Protein 2I6X (pdb70)

Structure (mmCIF, N/CA/C/O backbone):
data_2I6X
#
_entry.id   2I6X
#
_cell.length_a   78.727
_cell.length_b   78.727
_cell.length_c   139.879
_cell.angle_alpha   90.00
_cell.angle_beta   90.00
_cell.angle_gamma   120.00
#
_symmetry.space_group_name_H-M   'P 62 2 2'
#
loop_
_entity.id
_entity.type
_entity.pdbx_description
1 polymer 'Hydrolase, haloacid dehalogenase-like family'
2 water water
#
loop_
_atom_site.group_PDB
_atom_site.id
_atom_site.type_symbol
_atom_site.label_atom_id
_atom_site.label_alt_id
_atom_site.label_comp_id
_atom_site.label_asym_id
_atom_site.label_entity_id
_atom_site.label_seq_id
_atom_site.pdbx_PDB_ins_code
_atom_site.Cartn_x
_atom_site.Cartn_y
_atom_site.Cartn_z
_atom_site.occupancy
_atom_site.B_iso_or_equiv
_atom_site.auth_seq_id
_atom_site.auth_comp_id
_atom_site.auth_asym_id
_atom_site.auth_atom_id
_atom_site.pdbx_PDB_model_num
ATOM 1 N N . ALA A 1 3 ? 51.914 22.288 -16.436 1.00 79.70 0 ALA A N 1
ATOM 2 C CA . ALA A 1 3 ? 52.615 21.233 -15.629 1.00 79.55 0 ALA A CA 1
ATOM 3 C C . ALA A 1 3 ? 51.664 20.202 -14.983 1.00 79.27 0 ALA A C 1
ATOM 4 O O . ALA A 1 3 ? 50.498 20.503 -14.661 1.00 79.88 0 ALA A O 1
ATOM 14 N N . ILE A 1 5 ? 52.226 18.739 -11.903 1.00 71.19 2 ILE A N 1
ATOM 15 C CA . ILE A 1 5 ? 52.203 18.919 -10.474 1.00 68.20 2 ILE A CA 1
ATOM 16 C C . ILE A 1 5 ? 52.051 20.411 -10.141 1.00 67.40 2 ILE A C 1
ATOM 17 O O . ILE A 1 5 ? 52.803 21.245 -10.660 1.00 67.81 2 ILE A O 1
ATOM 22 N N . ARG A 1 6 ? 51.073 20.723 -9.288 1.00 65.72 3 ARG A N 1
ATOM 23 C CA . ARG A 1 6 ? 50.854 22.063 -8.729 1.00 64.74 3 ARG A CA 1
ATOM 24 C C . ARG A 1 6 ? 51.209 22.142 -7.228 1.00 63.54 3 ARG A C 1
ATOM 25 O O . ARG A 1 6 ? 51.564 23.210 -6.720 1.00 62.88 3 ARG A O 1
ATOM 33 N N . ASN A 1 7 ? 51.086 21.008 -6.532 1.00 62.07 4 ASN A N 1
ATOM 34 C CA . ASN A 1 7 ? 51.285 20.927 -5.096 1.00 61.21 4 ASN A CA 1
ATOM 35 C C . ASN A 1 7 ? 52.292 19.828 -4.764 1.00 60.83 4 ASN A C 1
ATOM 36 O O . ASN A 1 7 ? 52.354 18.808 -5.454 1.00 60.66 4 ASN A O 1
ATOM 41 N N . ILE A 1 8 ? 53.091 20.046 -3.724 1.00 59.47 5 ILE A N 1
ATOM 42 C CA . ILE A 1 8 ? 54.025 19.037 -3.299 1.00 59.31 5 ILE A CA 1
ATOM 43 C C . ILE A 1 8 ? 53.888 18.932 -1.794 1.00 59.36 5 ILE A C 1
ATOM 44 O O . ILE A 1 8 ? 53.881 19.949 -1.108 1.00 60.11 5 ILE A O 1
ATOM 49 N N . VAL A 1 9 ? 53.792 17.701 -1.293 1.00 59.12 6 VAL A N 1
ATOM 50 C CA . VAL A 1 9 ? 53.616 17.400 0.125 1.00 58.39 6 VAL A CA 1
ATOM 51 C C . VAL A 1 9 ? 54.804 16.565 0.555 1.00 58.92 6 VAL A C 1
ATOM 52 O O . VAL A 1 9 ? 55.145 15.591 -0.108 1.00 59.30 6 VAL A O 1
ATOM 56 N N . PHE A 1 10 ? 55.437 16.947 1.661 1.00 59.33 7 PHE A N 1
ATOM 57 C CA . PHE A 1 10 ? 56.618 16.263 2.164 1.00 59.50 7 PHE A CA 1
ATOM 58 C C . PHE A 1 10 ? 56.321 15.657 3.512 1.00 60.22 7 PHE A C 1
ATOM 59 O O . PHE A 1 10 ? 55.607 16.261 4.316 1.00 59.94 7 PHE A O 1
ATOM 67 N N . ASP A 1 11 ? 56.891 14.489 3.795 1.00 61.09 8 ASP A N 1
ATOM 68 C CA . ASP A 1 11 ? 57.019 14.070 5.209 1.00 62.13 8 ASP A CA 1
ATOM 69 C C . ASP A 1 11 ? 58.234 14.812 5.812 1.00 61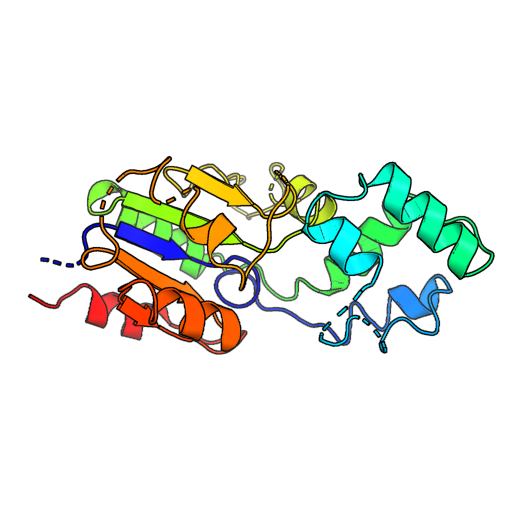.91 8 ASP A C 1
ATOM 70 O O . ASP A 1 11 ? 59.044 15.375 5.090 1.00 61.78 8 ASP A O 1
ATOM 75 N N . LEU A 1 12 ? 58.353 14.798 7.131 1.00 62.29 9 LEU A N 1
ATOM 76 C CA . LEU A 1 12 ? 59.450 15.410 7.830 1.00 63.05 9 LEU A CA 1
ATOM 77 C C . LEU A 1 12 ? 60.516 14.342 8.095 1.00 64.02 9 LEU A C 1
ATOM 78 O O . LEU A 1 12 ? 61.576 14.345 7.443 1.00 65.40 9 LEU A O 1
ATOM 83 N N . GLY A 1 13 ? 60.234 13.436 9.036 1.00 63.73 10 GLY A N 1
ATOM 84 C CA . GLY A 1 13 ? 61.121 12.335 9.354 1.00 64.17 10 GLY A CA 1
ATOM 85 C C . GLY A 1 13 ? 61.336 11.484 8.118 1.00 65.16 10 GLY A C 1
ATOM 86 O O . GLY A 1 13 ? 60.359 11.146 7.402 1.00 65.75 10 GLY A O 1
ATOM 87 N N . GLY A 1 14 ? 62.600 11.140 7.851 1.00 65.19 11 GLY A N 1
ATOM 88 C CA . GLY A 1 14 ? 62.928 10.258 6.730 1.00 65.45 11 GLY A CA 1
ATOM 89 C C . GLY A 1 14 ? 63.254 11.057 5.483 1.00 65.86 11 GLY A C 1
ATOM 90 O O . GLY A 1 14 ? 64.364 10.977 4.948 1.00 68.61 11 GLY A O 1
ATOM 91 N N . VAL A 1 15 ? 62.319 11.889 5.074 1.00 64.24 12 VAL A N 1
ATOM 92 C CA . VAL A 1 15 ? 62.444 12.739 3.899 1.00 62.83 12 VAL A CA 1
ATOM 93 C C . VAL A 1 15 ? 63.356 13.993 4.095 1.00 61.94 12 VAL A C 1
ATOM 94 O O . VAL A 1 15 ? 64.271 14.240 3.314 1.00 60.72 12 VAL A O 1
ATOM 98 N N . LEU A 1 16 ? 63.092 14.778 5.144 1.00 61.76 13 LEU A N 1
ATOM 99 C CA . LEU A 1 16 ? 63.811 16.031 5.372 1.00 60.57 13 LEU A CA 1
ATOM 100 C C . LEU A 1 16 ? 64.807 15.903 6.526 1.00 61.41 13 LEU A C 1
ATOM 101 O O . LEU A 1 16 ? 65.846 16.576 6.547 1.00 61.20 13 LEU A O 1
ATOM 106 N N . ILE A 1 17 ? 64.489 15.053 7.503 1.00 61.32 14 ILE A N 1
ATOM 107 C CA . ILE A 1 17 ? 65.411 14.807 8.597 1.00 61.45 14 ILE A CA 1
ATOM 108 C C . ILE A 1 17 ? 65.734 13.326 8.551 1.00 61.91 14 ILE A C 1
ATOM 109 O O . ILE A 1 17 ? 64.829 12.488 8.685 1.00 63.54 14 ILE A O 1
ATOM 114 N N A HIS A 1 18 ? 67.008 13.001 8.325 0.50 61.94 15 HIS A N 1
ATOM 115 N N B HIS A 1 18 ? 67.007 13.011 8.396 0.50 61.56 15 HIS A N 1
ATOM 116 C CA A HIS A 1 18 ? 67.505 11.622 8.377 0.50 61.99 15 HIS A CA 1
ATOM 117 C CA B HIS A 1 18 ? 67.462 11.638 8.333 0.50 61.28 15 HIS A CA 1
ATOM 118 C C A HIS A 1 18 ? 67.361 11.136 9.807 0.50 61.80 15 HIS A C 1
ATOM 119 C C B HIS A 1 18 ? 67.475 11.085 9.766 0.50 61.42 15 HIS A C 1
ATOM 120 O O A HIS A 1 18 ? 67.717 11.853 10.758 0.50 62.06 15 HIS A O 1
ATOM 121 O O B HIS A 1 18 ? 68.018 11.728 10.681 0.50 61.69 15 HIS A O 1
ATOM 134 N N . LEU A 1 19 ? 66.851 9.921 9.951 1.00 61.21 16 LEU A N 1
ATOM 135 C CA . LEU A 1 19 ? 66.558 9.351 11.261 1.00 61.09 16 LEU A CA 1
ATOM 136 C C . LEU A 1 19 ? 67.524 8.266 11.703 1.00 61.53 16 LEU A C 1
ATOM 137 O O . LEU A 1 19 ? 68.122 7.576 10.884 1.00 61.30 16 LEU A O 1
ATOM 142 N N . ASN A 1 20 ? 67.646 8.102 13.014 1.00 62.04 17 ASN A N 1
ATOM 143 C CA . ASN A 1 20 ? 68.509 7.091 13.615 1.00 63.36 17 ASN A CA 1
ATOM 144 C C . ASN A 1 20 ? 67.774 6.523 14.818 1.00 63.61 17 ASN A C 1
ATOM 145 O O . ASN A 1 20 ? 67.907 7.040 15.935 1.00 63.45 17 ASN A O 1
ATOM 150 N N . ARG A 1 21 ? 66.996 5.466 14.594 1.00 64.24 18 ARG A N 1
ATOM 151 C CA . ARG A 1 21 ? 66.165 4.914 15.665 1.00 65.18 18 ARG A CA 1
ATOM 152 C C . ARG A 1 21 ? 66.963 4.247 16.786 1.00 64.52 18 ARG A C 1
ATOM 153 O O . ARG A 1 21 ? 66.576 4.360 17.939 1.00 64.46 18 ARG A O 1
ATOM 161 N N A GLU A 1 22 ? 68.071 3.599 16.421 0.50 64.55 19 GLU A N 1
ATOM 162 N N B GLU A 1 22 ? 68.069 3.574 16.469 0.50 64.50 19 GLU A N 1
ATOM 163 C CA A GLU A 1 22 ? 68.984 2.929 17.352 0.50 64.79 19 GLU A CA 1
ATOM 164 C CA B GLU A 1 22 ? 68.842 2.891 17.516 0.50 64.72 19 GLU A CA 1
ATOM 165 C C A GLU A 1 22 ? 69.433 3.863 18.483 0.50 64.88 19 GLU A C 1
ATOM 166 C C B GLU A 1 22 ? 69.460 3.865 18.539 0.50 64.82 19 GLU A C 1
ATOM 167 O O A GLU A 1 22 ? 69.453 3.486 19.665 0.50 64.73 19 GLU A O 1
ATOM 168 O O B GLU A 1 22 ? 69.611 3.518 19.721 0.50 64.64 19 GLU A O 1
ATOM 179 N N . GLU A 1 23 ? 69.792 5.081 18.096 1.00 64.85 20 GLU A N 1
ATOM 180 C CA . GLU A 1 23 ? 70.283 6.099 19.007 1.00 64.88 20 GLU A CA 1
ATOM 181 C C . GLU A 1 23 ? 69.204 6.517 19.998 1.00 65.35 20 GLU A C 1
ATOM 182 O O . GLU A 1 23 ? 69.449 6.564 21.222 1.00 65.96 20 GLU A O 1
ATOM 188 N N . SER A 1 24 ? 68.008 6.801 19.490 1.00 65.26 21 SER A N 1
ATOM 189 C CA . SER A 1 24 ? 66.873 7.012 20.383 1.00 65.46 21 SER A CA 1
ATOM 190 C C . SER A 1 24 ? 66.596 5.783 21.267 1.00 65.43 21 SER A C 1
ATOM 191 O O . SER A 1 24 ? 66.298 5.947 22.443 1.00 65.87 21 SER A O 1
ATOM 194 N N . ILE A 1 25 ? 66.712 4.562 20.728 1.00 65.54 22 ILE A N 1
ATOM 195 C CA . ILE A 1 25 ? 66.567 3.357 21.563 1.00 65.44 22 ILE A CA 1
ATOM 196 C C . ILE A 1 25 ? 67.607 3.361 22.709 1.00 65.40 22 ILE A C 1
ATOM 197 O O . ILE A 1 25 ? 67.275 3.010 23.844 1.00 65.17 22 ILE A O 1
ATOM 202 N N A ARG A 1 26 ? 68.844 3.757 22.394 0.50 65.36 23 ARG A N 1
ATOM 203 N N B ARG A 1 26 ? 68.841 3.763 22.395 0.50 65.31 23 ARG A N 1
ATOM 204 C CA A ARG A 1 26 ? 69.944 3.846 23.370 0.50 65.30 23 ARG A CA 1
ATOM 205 C CA B ARG A 1 26 ? 69.926 3.845 23.380 0.50 65.10 23 ARG A CA 1
ATOM 206 C C A ARG A 1 26 ? 69.613 4.826 24.507 0.50 64.66 23 ARG A C 1
ATOM 207 C C B ARG A 1 26 ? 69.576 4.814 24.513 0.50 64.60 23 ARG A C 1
ATOM 208 O O A ARG A 1 26 ? 69.772 4.489 25.683 0.50 64.62 23 ARG A O 1
ATOM 209 O O B ARG A 1 26 ? 69.692 4.463 25.690 0.50 64.55 23 ARG A O 1
ATOM 224 N N . ARG A 1 27 ? 69.139 6.019 24.148 1.00 64.15 24 ARG A N 1
ATOM 225 C CA . ARG A 1 27 ? 68.802 7.056 25.126 1.00 63.43 24 ARG A CA 1
ATOM 226 C C . ARG A 1 27 ? 67.609 6.651 26.015 1.00 63.61 24 ARG A C 1
ATOM 227 O O . ARG A 1 27 ? 67.645 6.819 27.254 1.00 63.50 24 ARG A O 1
ATOM 235 N N . PHE A 1 28 ? 66.582 6.060 25.395 1.00 62.98 25 PHE A N 1
ATOM 236 C CA . PHE A 1 28 ? 65.442 5.532 26.158 1.00 62.16 25 PHE A CA 1
ATOM 237 C C . PHE A 1 28 ? 65.813 4.461 27.180 1.00 62.42 25 PHE A C 1
ATOM 238 O O . PHE A 1 28 ? 65.307 4.473 28.302 1.00 63.06 25 PHE A O 1
ATOM 246 N N . LYS A 1 29 ? 66.690 3.542 26.791 1.00 62.36 26 LYS A N 1
ATOM 247 C CA . LYS A 1 29 ? 67.207 2.544 27.709 1.00 62.21 26 LYS A CA 1
ATOM 248 C C . LYS A 1 29 ? 67.910 3.209 28.895 1.00 62.33 26 LYS A C 1
ATOM 249 O O . LYS A 1 29 ? 67.684 2.832 30.047 1.00 62.00 26 LYS A O 1
ATOM 255 N N . ALA A 1 30 ? 68.756 4.201 28.610 1.00 62.43 27 ALA A N 1
ATOM 256 C CA . ALA A 1 30 ? 69.504 4.884 29.666 1.00 62.78 27 ALA A CA 1
ATOM 257 C C . ALA A 1 30 ? 68.614 5.617 30.696 1.00 63.07 27 ALA A C 1
ATOM 258 O O . ALA A 1 30 ? 69.035 5.809 31.831 1.00 63.51 27 ALA A O 1
ATOM 260 N N . ILE A 1 31 ? 67.389 5.995 30.323 1.00 63.43 28 ILE A N 1
ATOM 261 C CA . ILE A 1 31 ? 66.445 6.530 31.311 1.00 63.48 28 ILE A CA 1
ATOM 262 C C . ILE A 1 31 ? 65.390 5.534 31.801 1.00 64.00 28 ILE A C 1
ATOM 263 O O . ILE A 1 31 ? 64.328 5.941 32.291 1.00 64.57 28 ILE A O 1
ATOM 268 N N . GLY A 1 32 ? 65.679 4.238 31.660 1.00 63.74 29 GLY A N 1
ATOM 269 C CA . GLY A 1 32 ? 64.845 3.178 32.244 1.00 62.93 29 GLY A CA 1
ATOM 270 C C . GLY A 1 32 ? 63.706 2.624 31.405 1.00 62.40 29 GLY A C 1
ATOM 271 O O . GLY A 1 32 ? 63.011 1.704 31.835 1.00 62.05 29 GLY A O 1
ATOM 272 N N . VAL A 1 33 ? 63.499 3.169 30.210 1.00 62.49 30 VAL A N 1
ATOM 273 C CA . VAL A 1 33 ? 62.475 2.618 29.309 1.00 62.24 30 VAL A CA 1
ATOM 274 C C . VAL A 1 33 ? 63.060 1.390 28.589 1.00 62.35 30 VAL A C 1
ATOM 275 O O . VAL A 1 33 ? 63.539 1.475 27.451 1.00 62.79 30 VAL A O 1
ATOM 279 N N . ALA A 1 34 ? 63.027 0.259 29.286 1.00 61.88 31 ALA A N 1
ATOM 280 C CA . ALA A 1 34 ? 63.756 -0.944 28.897 1.00 62.06 31 ALA A CA 1
ATOM 281 C C . ALA A 1 34 ? 63.122 -1.728 27.733 1.00 62.05 31 ALA A C 1
ATOM 282 O O . ALA A 1 34 ? 63.830 -2.328 26.910 1.00 61.39 31 ALA A O 1
ATOM 284 N N . ASP A 1 35 ? 61.792 -1.729 27.687 1.00 62.38 32 ASP A N 1
ATOM 285 C CA . ASP A 1 35 ? 61.056 -2.420 26.640 1.00 63.09 32 ASP A CA 1
ATOM 286 C C . ASP A 1 35 ? 60.788 -1.456 25.472 1.00 62.67 32 ASP A C 1
ATOM 287 O O . ASP A 1 35 ? 59.832 -1.629 24.717 1.00 62.28 32 ASP A O 1
ATOM 292 N N . ILE A 1 36 ? 61.645 -0.444 25.337 1.00 62.53 33 ILE A N 1
ATOM 293 C CA . ILE A 1 36 ? 61.463 0.606 24.326 1.00 62.43 33 ILE A CA 1
ATOM 294 C C . ILE A 1 36 ? 61.388 0.101 22.886 1.00 63.18 33 ILE A C 1
ATOM 295 O O . ILE A 1 36 ? 60.592 0.605 22.094 1.00 62.89 33 ILE A O 1
ATOM 300 N N . GLU A 1 37 ? 62.229 -0.873 22.558 1.00 64.08 34 GLU A N 1
ATOM 301 C CA . GLU A 1 37 ? 62.357 -1.345 21.192 1.00 65.45 34 GLU A CA 1
ATOM 302 C C . GLU A 1 37 ? 61.028 -1.929 20.701 1.00 66.05 34 GLU A C 1
ATOM 303 O O . GLU A 1 37 ? 60.601 -1.672 19.573 1.00 65.76 34 GLU A O 1
ATOM 309 N N . GLU A 1 38 ? 60.355 -2.675 21.565 1.00 67.15 35 GLU A N 1
ATOM 310 C CA . GLU A 1 38 ? 59.044 -3.184 21.206 1.00 68.82 35 GLU A CA 1
ATOM 311 C C . GLU A 1 38 ? 57.952 -2.102 21.273 1.00 69.34 35 GLU A C 1
ATOM 312 O O . GLU A 1 38 ? 56.986 -2.153 20.507 1.00 69.47 35 GLU A O 1
ATOM 334 N N . LEU A 1 40 ? 58.363 0.948 20.413 1.00 71.06 37 LEU A N 1
ATOM 335 C CA . LEU A 1 40 ? 58.579 1.719 19.180 1.00 71.93 37 LEU A CA 1
ATOM 336 C C . LEU A 1 40 ? 58.438 0.923 17.863 1.00 73.10 37 LEU A C 1
ATOM 337 O O . LEU A 1 40 ? 58.714 1.469 16.795 1.00 74.09 37 LEU A O 1
ATOM 342 N N . ASP A 1 41 ? 58.024 -0.342 17.929 1.00 73.54 38 ASP A N 1
ATOM 343 C CA . ASP A 1 41 ? 57.869 -1.177 16.739 1.00 74.50 38 ASP A CA 1
ATOM 344 C C . ASP A 1 41 ? 56.442 -1.099 16.141 1.00 74.71 38 ASP A C 1
ATOM 345 O O . ASP A 1 41 ? 55.454 -1.080 16.894 1.00 74.90 38 ASP A O 1
ATOM 350 N N . PRO A 1 42 ? 56.329 -1.058 14.783 1.00 74.92 39 PRO A N 1
ATOM 351 C CA . PRO A 1 42 ? 55.030 -1.093 14.047 1.00 74.39 39 PRO A CA 1
ATOM 352 C C . PRO A 1 42 ? 54.260 -2.417 14.177 1.00 74.36 39 PRO A C 1
ATOM 353 O O . PRO A 1 42 ? 53.808 -2.991 13.173 1.00 73.75 39 PRO A O 1
ATOM 357 N N . LYS A 1 46 ? 47.566 0.171 18.881 1.00 74.01 43 LYS A N 1
ATOM 358 C CA . LYS A 1 46 ? 47.777 0.005 20.323 1.00 73.88 43 LYS A CA 1
ATOM 359 C C . LYS A 1 46 ? 49.158 0.503 20.725 1.00 73.46 43 LYS A C 1
ATOM 360 O O . LYS A 1 46 ? 50.172 0.055 20.175 1.00 73.99 43 LYS A O 1
ATOM 366 N N . GLY A 1 47 ? 49.193 1.428 21.681 1.00 72.35 44 GLY A N 1
ATOM 367 C CA . GLY A 1 47 ? 50.448 1.836 22.308 1.00 71.30 44 GLY A CA 1
ATOM 368 C C . GLY A 1 47 ? 50.478 3.299 22.692 1.00 70.34 44 GLY A C 1
ATOM 369 O O . GLY A 1 47 ? 49.866 4.136 22.034 1.00 69.98 44 GLY A O 1
ATOM 370 N N . LEU A 1 48 ? 51.189 3.623 23.762 1.00 69.79 45 LEU A N 1
ATOM 371 C CA . LEU A 1 48 ? 51.225 5.021 24.173 1.00 69.14 45 LEU A CA 1
ATOM 372 C C . LEU A 1 48 ? 52.099 5.928 23.321 1.00 68.03 45 LEU A C 1
ATOM 373 O O . LEU A 1 48 ? 51.839 7.122 23.286 1.00 67.65 45 LEU A O 1
ATOM 378 N N . PHE A 1 49 ? 53.091 5.386 22.612 1.00 66.76 46 PHE A N 1
ATOM 379 C CA . PHE A 1 49 ? 53.756 6.191 21.598 1.00 65.93 46 PHE A CA 1
ATOM 380 C C . PHE A 1 49 ? 52.807 6.588 20.465 1.00 65.68 46 PHE A C 1
ATOM 381 O O . PHE A 1 49 ? 52.921 7.681 19.933 1.00 65.51 46 PHE A O 1
ATOM 389 N N . LEU A 1 50 ? 51.855 5.718 20.125 1.00 65.16 47 LEU A N 1
ATOM 390 C CA . LEU A 1 50 ? 50.827 6.091 19.160 1.00 65.48 47 LEU A CA 1
ATOM 391 C C . LEU A 1 50 ? 49.889 7.147 19.726 1.00 65.29 47 LEU A C 1
ATOM 392 O O . LEU A 1 50 ? 49.416 8.010 18.991 1.00 65.60 47 LEU A O 1
ATOM 397 N N . ASP A 1 51 ? 49.603 7.062 21.020 1.00 65.42 48 ASP A N 1
ATOM 398 C CA . ASP A 1 51 ? 48.748 8.047 21.683 1.00 65.56 48 ASP A CA 1
ATOM 399 C C . ASP A 1 51 ? 49.439 9.410 21.631 1.00 65.08 48 ASP A C 1
ATOM 400 O O . ASP A 1 51 ? 48.781 10.447 21.523 1.00 65.39 48 ASP A O 1
ATOM 405 N N . LEU A 1 52 ? 50.765 9.386 21.687 1.00 63.87 49 LEU A N 1
ATOM 406 C CA . LEU A 1 52 ? 51.564 10.590 21.589 1.00 63.87 49 LEU A CA 1
ATOM 407 C C . LEU A 1 52 ? 51.524 11.250 20.184 1.00 63.78 49 LEU A C 1
ATOM 408 O O . LEU A 1 52 ? 51.386 12.476 20.113 1.00 62.87 49 LEU A O 1
ATOM 413 N N . GLU A 1 53 ? 51.644 10.450 19.104 1.00 63.75 50 GLU A N 1
ATOM 414 C CA . GLU A 1 53 ? 51.636 10.968 17.705 1.00 64.49 50 GLU A CA 1
ATOM 415 C C . GLU A 1 53 ? 50.282 11.463 17.295 1.00 64.26 50 GLU A C 1
ATOM 416 O O . GLU A 1 53 ? 50.177 12.421 16.545 1.00 64.07 50 GLU A O 1
ATOM 422 N N . SER A 1 54 ? 49.259 10.739 17.736 1.00 64.08 51 SER A N 1
ATOM 423 C CA . SER A 1 54 ? 47.912 10.946 17.289 1.00 64.67 51 SER A CA 1
ATOM 424 C C . SER A 1 54 ? 47.240 12.059 18.080 1.00 65.12 51 SER A C 1
ATOM 425 O O . SER A 1 54 ? 46.145 12.486 17.744 1.00 65.37 51 SER A O 1
ATOM 428 N N . GLY A 1 55 ? 47.892 12.517 19.142 1.00 65.63 52 GLY A N 1
ATOM 429 C CA . GLY A 1 55 ? 47.324 13.551 19.988 1.00 65.79 52 GLY A CA 1
ATOM 430 C C . GLY A 1 55 ? 46.357 13.036 21.035 1.00 65.88 52 GLY A C 1
ATOM 431 O O . GLY A 1 55 ? 45.878 13.815 21.855 1.00 66.22 52 GLY A O 1
ATOM 432 N N . ARG A 1 56 ? 46.073 11.735 21.024 1.00 65.65 53 ARG A N 1
ATOM 433 C CA . ARG A 1 56 ? 45.116 11.152 21.970 1.00 65.63 53 ARG A CA 1
ATOM 434 C C . ARG A 1 56 ? 45.524 11.394 23.438 1.00 65.14 53 ARG A C 1
ATOM 435 O O . ARG A 1 56 ? 44.688 11.750 24.269 1.00 65.47 53 ARG A O 1
ATOM 443 N N . LYS A 1 57 ? 46.805 11.212 23.749 1.00 64.44 54 LYS A N 1
ATOM 444 C CA . LYS A 1 57 ? 47.371 11.742 24.981 1.00 63.47 54 LYS A CA 1
ATOM 445 C C . LYS A 1 57 ? 48.209 12.980 24.694 1.00 63.30 54 LYS A C 1
ATOM 446 O O . LYS A 1 57 ? 49.010 13.018 23.750 1.00 63.54 54 LYS A O 1
ATOM 452 N N . SER A 1 58 ? 48.011 14.006 25.509 1.00 63.25 55 SER A N 1
ATOM 453 C CA . SER A 1 58 ? 48.903 15.155 25.530 1.00 63.21 55 SER A CA 1
ATOM 454 C C . SER A 1 58 ? 50.306 14.710 25.962 1.00 63.02 55 SER A C 1
ATOM 455 O O . SER A 1 58 ? 50.500 13.584 26.455 1.00 62.15 55 SER A O 1
ATOM 458 N N . GLU A 1 59 ? 51.276 15.602 25.784 1.00 63.19 56 GLU A N 1
ATOM 459 C CA . GLU A 1 59 ? 52.650 15.350 26.204 1.00 63.53 56 GLU A CA 1
ATOM 460 C C . GLU A 1 59 ? 52.678 14.979 27.696 1.00 64.13 56 GLU A C 1
ATOM 461 O O . GLU A 1 59 ? 53.222 13.938 28.077 1.00 64.22 56 GLU A O 1
ATOM 467 N N . GLU A 1 60 ? 52.041 15.805 28.524 1.00 64.75 57 GLU A N 1
ATOM 468 C CA . GLU A 1 60 ? 51.936 15.572 29.974 1.00 65.60 57 GLU A CA 1
ATOM 469 C C . GLU A 1 60 ? 51.339 14.218 30.314 1.00 65.34 57 GLU A C 1
ATOM 470 O O . GLU A 1 60 ? 51.835 13.523 31.212 1.00 65.34 57 GLU A O 1
ATOM 476 N N . GLU A 1 61 ? 50.266 13.861 29.607 1.00 64.96 58 GLU A N 1
ATOM 477 C CA . GLU A 1 61 ? 49.583 12.589 29.808 1.00 64.79 58 GLU A CA 1
ATOM 478 C C . GLU A 1 61 ? 50.435 11.368 29.428 1.00 64.51 58 GLU A C 1
ATOM 479 O O . GLU A 1 61 ? 50.461 10.378 30.165 1.00 64.86 58 GLU A O 1
ATOM 485 N N . PHE A 1 62 ? 51.140 11.456 28.300 1.00 63.88 59 PHE A N 1
ATOM 486 C CA . PHE A 1 62 ? 52.024 10.389 27.825 1.00 63.44 59 PHE A CA 1
ATOM 487 C C . PHE A 1 62 ? 53.189 10.122 28.786 1.00 64.49 59 PHE A C 1
ATOM 488 O O . PHE A 1 62 ? 53.561 8.968 29.035 1.00 65.08 59 PHE A O 1
ATOM 496 N N . ARG A 1 63 ? 53.751 11.188 29.335 1.00 64.49 60 ARG A N 1
ATOM 497 C CA . ARG A 1 63 ? 54.887 11.058 30.211 1.00 65.55 60 ARG A CA 1
ATOM 498 C C . ARG A 1 63 ? 54.480 10.494 31.573 1.00 65.45 60 ARG A C 1
ATOM 499 O O . ARG A 1 63 ? 55.190 9.665 32.151 1.00 65.39 60 ARG A O 1
ATOM 507 N N . THR A 1 64 ? 53.327 10.940 32.066 1.00 65.47 61 THR A N 1
ATOM 508 C CA . THR A 1 64 ? 52.739 10.404 33.273 1.00 64.99 61 THR A CA 1
ATOM 509 C C . THR A 1 64 ? 52.544 8.896 33.120 1.00 64.98 61 THR A C 1
ATOM 510 O O . THR A 1 64 ? 52.952 8.117 33.989 1.00 64.86 61 THR A O 1
ATOM 514 N N . GLU A 1 65 ? 51.925 8.480 32.016 1.00 64.69 62 GLU A N 1
ATOM 515 C CA . GLU A 1 65 ? 51.704 7.055 31.789 1.00 64.74 62 GLU A CA 1
ATOM 516 C C . GLU A 1 65 ? 52.999 6.274 31.578 1.00 64.01 62 GLU A C 1
ATOM 517 O O . GLU A 1 65 ? 53.105 5.136 32.029 1.00 64.10 62 GLU A O 1
ATOM 523 N N . LEU A 1 66 ? 53.969 6.887 30.908 1.00 63.23 63 LEU A N 1
ATOM 524 C CA . LEU A 1 66 ? 55.258 6.242 30.637 1.00 63.31 63 LEU A CA 1
ATOM 525 C C . LEU A 1 66 ? 56.032 6.034 31.937 1.00 62.73 63 LEU A C 1
ATOM 526 O O . LEU A 1 66 ? 56.664 4.995 32.127 1.00 62.94 63 LEU A O 1
ATOM 531 N N . SER A 1 67 ? 56.001 7.052 32.797 1.00 62.30 64 SER A N 1
ATOM 532 C CA . SER A 1 67 ? 56.546 6.980 34.154 1.00 61.77 64 SER A CA 1
ATOM 533 C C . SER A 1 67 ? 55.923 5.808 34.934 1.00 62.08 64 SER A C 1
ATOM 534 O O . SER A 1 67 ? 56.645 4.977 35.489 1.00 61.90 64 SER A O 1
ATOM 537 N N . ARG A 1 68 ? 54.593 5.740 34.954 1.00 62.16 65 ARG A N 1
ATOM 538 C CA . ARG A 1 68 ? 53.874 4.634 35.586 1.00 63.44 65 ARG A CA 1
ATOM 539 C C . ARG A 1 68 ? 54.358 3.305 35.002 1.00 62.47 65 ARG A C 1
ATOM 540 O O . ARG A 1 68 ? 54.623 2.368 35.730 1.00 61.89 65 ARG A O 1
ATOM 548 N N . TYR A 1 69 ? 54.519 3.263 33.683 1.00 62.27 66 TYR A N 1
ATOM 549 C CA . TYR A 1 69 ? 54.918 2.051 32.957 1.00 62.09 66 TYR A CA 1
ATOM 550 C C . TYR A 1 69 ? 56.306 1.508 33.347 1.00 61.68 66 TYR A C 1
ATOM 551 O O . TYR A 1 69 ? 56.510 0.305 33.455 1.00 60.91 66 TYR A O 1
ATOM 560 N N . ILE A 1 70 ? 57.260 2.393 33.566 1.00 61.90 67 ILE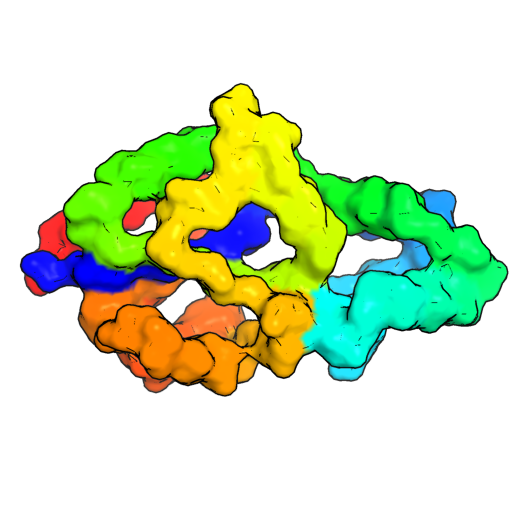 A N 1
ATOM 561 C CA . ILE A 1 70 ? 58.604 1.934 33.915 1.00 62.26 67 ILE A CA 1
ATOM 562 C C . ILE A 1 70 ? 58.883 1.949 35.431 1.00 62.43 67 ILE A C 1
ATOM 563 O O . ILE A 1 70 ? 59.911 1.439 35.886 1.00 62.21 67 ILE A O 1
ATOM 568 N N . GLY A 1 71 ? 57.941 2.501 36.198 1.00 62.83 68 GLY A N 1
ATOM 569 C CA . GLY A 1 71 ? 58.091 2.667 37.644 1.00 63.64 68 GLY A CA 1
ATOM 570 C C . GLY A 1 71 ? 59.179 3.660 37.990 1.00 64.47 68 GLY A C 1
ATOM 571 O O . GLY A 1 71 ? 59.977 3.427 38.886 1.00 64.72 68 GLY A O 1
ATOM 572 N N . LYS A 1 72 ? 59.213 4.769 37.258 1.00 65.45 69 LYS A N 1
ATOM 573 C CA . LYS A 1 72 ? 60.248 5.786 37.419 1.00 66.55 69 LYS A CA 1
ATOM 574 C C . LYS A 1 72 ? 59.750 7.084 36.805 1.00 66.41 69 LYS A C 1
ATOM 575 O O . LYS A 1 72 ? 59.235 7.074 35.697 1.00 66.83 69 LYS A O 1
ATOM 581 N N . GLU A 1 73 ? 59.924 8.189 37.524 1.00 66.42 70 GLU A N 1
ATOM 582 C CA A GLU A 1 73 ? 59.479 9.502 37.073 0.50 66.66 70 GLU A CA 1
ATOM 583 C CA B GLU A 1 73 ? 59.476 9.502 37.064 0.50 66.20 70 GLU A CA 1
ATOM 584 C C . GLU A 1 73 ? 60.427 10.070 36.018 1.00 66.29 70 GLU A C 1
ATOM 585 O O . GLU A 1 73 ? 61.636 10.185 36.253 1.00 66.86 70 GLU A O 1
ATOM 596 N N . LEU A 1 74 ? 59.861 10.400 34.856 1.00 65.60 71 LEU A N 1
ATOM 597 C CA . LEU A 1 74 ? 60.569 11.038 33.758 1.00 64.58 71 LEU A CA 1
ATOM 598 C C . LEU A 1 74 ? 60.053 12.450 33.587 1.00 63.69 71 LEU A C 1
ATOM 599 O O . LEU A 1 74 ? 58.853 12.706 33.671 1.00 64.21 71 LEU A O 1
ATOM 604 N N . THR A 1 75 ? 60.984 13.347 33.326 1.00 62.73 72 THR A N 1
ATOM 605 C CA . THR A 1 75 ? 60.718 14.752 33.088 1.00 61.60 72 THR A CA 1
ATOM 606 C C . THR A 1 75 ? 60.547 15.007 31.585 1.00 61.76 72 THR A C 1
ATOM 607 O O . THR A 1 75 ? 60.956 14.186 30.739 1.00 61.29 72 THR A O 1
ATOM 611 N N . TYR A 1 76 ? 59.942 16.145 31.253 1.00 61.83 73 TYR A N 1
ATOM 612 C CA . TYR A 1 76 ? 59.895 16.606 29.886 1.00 62.88 73 TYR A CA 1
ATOM 613 C C . TYR A 1 76 ? 61.277 16.488 29.210 1.00 63.88 73 TYR A C 1
ATOM 614 O O . TYR A 1 76 ? 61.409 15.877 28.132 1.00 63.90 73 TYR A O 1
ATOM 623 N N . GLN A 1 77 ? 62.288 17.060 29.872 1.00 64.18 74 GLN A N 1
ATOM 624 C CA . GLN A 1 77 ? 63.622 17.210 29.328 1.00 65.07 74 GLN A CA 1
ATOM 625 C C . GLN A 1 77 ? 64.238 15.855 29.006 1.00 65.16 74 GLN A C 1
ATOM 626 O O . GLN A 1 77 ? 64.865 15.682 27.969 1.00 65.79 74 GLN A O 1
ATOM 632 N N . GLN A 1 78 ? 64.029 14.885 29.883 1.00 65.84 75 GLN A N 1
ATOM 633 C CA . GLN A 1 78 ? 64.535 13.519 29.676 1.00 65.62 75 GLN A CA 1
ATOM 634 C C . GLN A 1 78 ? 63.975 12.826 28.462 1.00 65.53 75 GLN A C 1
ATOM 635 O O . GLN A 1 78 ? 64.704 12.134 27.761 1.00 66.07 75 GLN A O 1
ATOM 641 N N . VAL A 1 79 ? 62.676 12.990 28.223 1.00 65.39 76 VAL A N 1
ATOM 642 C CA . VAL A 1 79 ? 62.018 12.287 27.132 1.00 64.27 76 VAL A CA 1
ATOM 643 C C . VAL A 1 79 ? 62.317 13.014 25.854 1.00 64.37 76 VAL A C 1
ATOM 644 O O . VAL A 1 79 ? 62.620 12.394 24.831 1.00 64.78 76 VAL A O 1
ATOM 648 N N . TYR A 1 80 ? 62.189 14.332 25.912 1.00 63.83 77 TYR A N 1
ATOM 649 C CA . TYR A 1 80 ? 62.584 15.208 24.816 1.00 63.92 77 TYR A CA 1
ATOM 650 C C . TYR A 1 80 ? 63.995 14.841 24.283 1.00 64.71 77 TYR A C 1
ATOM 651 O O . TYR A 1 80 ? 64.182 14.613 23.091 1.00 64.52 77 TYR A O 1
ATOM 660 N N . ASP A 1 81 ? 64.965 14.788 25.195 1.00 64.70 78 ASP A N 1
ATOM 661 C CA . ASP A 1 81 ? 66.334 14.401 24.880 1.00 65.61 78 ASP A CA 1
ATOM 662 C C . ASP A 1 81 ? 66.478 13.003 24.234 1.00 66.02 78 ASP A C 1
ATOM 663 O O . ASP A 1 81 ? 67.282 12.818 23.314 1.00 66.57 78 ASP A O 1
ATOM 668 N N . ALA A 1 82 ? 65.722 12.026 24.728 1.00 66.04 79 ALA A N 1
ATOM 669 C CA . ALA A 1 82 ? 65.721 10.688 24.134 1.00 66.50 79 ALA A CA 1
ATOM 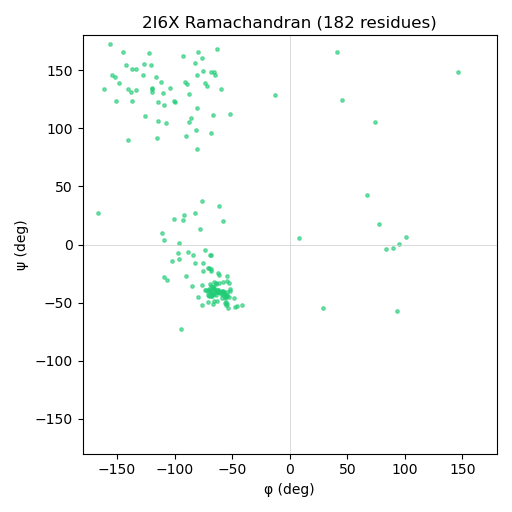670 C C . ALA A 1 82 ? 65.053 10.648 22.759 1.00 66.58 79 ALA A C 1
ATOM 671 O O . ALA A 1 82 ? 65.572 10.017 21.831 1.00 67.13 79 ALA A O 1
ATOM 673 N N . LEU A 1 83 ? 63.902 11.300 22.620 1.00 66.13 80 LEU A N 1
ATOM 674 C CA . LEU A 1 83 ? 63.242 11.346 21.331 1.00 66.53 80 LEU A CA 1
ATOM 675 C C . LEU A 1 83 ? 64.123 12.062 20.304 1.00 67.07 80 LEU A C 1
ATOM 676 O O . LEU A 1 83 ? 64.238 11.644 19.150 1.00 67.44 80 LEU A O 1
ATOM 681 N N . LEU A 1 84 ? 64.783 13.130 20.716 1.00 67.27 81 LEU A N 1
ATOM 682 C CA . LEU A 1 84 ? 65.628 13.830 19.764 1.00 67.84 81 LEU A CA 1
ATOM 683 C C . LEU A 1 84 ? 66.881 13.039 19.307 1.00 67.26 81 LEU A C 1
ATOM 684 O O . LEU A 1 84 ? 67.553 13.466 18.376 1.00 66.67 81 LEU A O 1
ATOM 689 N N . GLY A 1 85 ? 67.159 11.896 19.946 1.00 66.32 82 GLY A N 1
ATOM 690 C CA . GLY A 1 85 ? 68.187 10.975 19.478 1.00 65.83 82 GLY A CA 1
ATOM 691 C C . GLY A 1 85 ? 67.888 10.423 18.092 1.00 65.87 82 GLY A C 1
ATOM 692 O O . GLY A 1 85 ? 68.799 10.009 17.385 1.00 65.58 82 GLY A O 1
ATOM 693 N N . PHE A 1 86 ? 66.602 10.383 17.737 1.00 65.89 83 PHE A N 1
ATOM 694 C CA . PHE A 1 86 ? 66.132 10.031 16.401 1.00 66.88 83 PHE A CA 1
ATOM 695 C C . PHE A 1 86 ? 66.688 10.924 15.289 1.00 66.88 83 PHE A C 1
ATOM 696 O O . PHE A 1 86 ? 66.880 10.445 14.167 1.00 66.66 83 PHE A O 1
ATOM 704 N N . LEU A 1 87 ? 66.938 12.205 15.591 1.00 66.84 84 LEU A N 1
ATOM 705 C CA . LEU A 1 87 ? 67.206 13.183 14.533 1.00 67.58 84 LEU A CA 1
ATOM 706 C C . LEU A 1 87 ? 68.696 13.273 14.201 1.00 67.90 84 LEU A C 1
ATOM 707 O O . LEU A 1 87 ? 69.442 14.030 14.826 1.00 68.49 84 LEU A O 1
ATOM 712 N N . GLU A 1 88 ? 69.114 12.494 13.205 1.00 68.02 85 GLU A N 1
ATOM 713 C CA . GLU A 1 88 ? 70.528 12.326 12.886 1.00 68.56 85 GLU A CA 1
ATOM 714 C C . GLU A 1 88 ? 71.056 13.428 11.975 1.00 68.28 85 GLU A C 1
ATOM 715 O O . GLU A 1 88 ? 72.195 13.847 12.120 1.00 68.43 85 GLU A O 1
ATOM 721 N N . GLU A 1 89 ? 70.232 13.898 11.038 1.00 68.00 86 GLU A N 1
ATOM 722 C CA . GLU A 1 89 ? 70.558 15.082 10.251 1.00 68.13 86 GLU A CA 1
ATOM 723 C C . GLU A 1 89 ? 69.346 15.866 9.770 1.00 66.56 86 GLU A C 1
ATOM 724 O O . GLU A 1 89 ? 68.486 15.332 9.064 1.00 67.60 86 GLU A O 1
ATOM 730 N N . ILE A 1 90 ? 69.304 17.140 10.130 1.00 64.79 87 ILE A N 1
ATOM 731 C CA . ILE A 1 90 ? 68.341 18.064 9.578 1.00 63.36 87 ILE A CA 1
ATOM 732 C C . ILE A 1 90 ? 68.949 18.636 8.289 1.00 63.26 87 ILE A C 1
ATOM 733 O O . ILE A 1 90 ? 69.894 19.444 8.326 1.00 62.65 87 ILE A O 1
ATOM 738 N N . SER A 1 91 ? 68.440 18.169 7.143 1.00 62.98 88 SER A N 1
ATOM 739 C CA . SER A 1 91 ? 69.022 18.505 5.835 1.00 62.80 88 SER A CA 1
ATOM 740 C C . SER A 1 91 ? 68.843 19.971 5.449 1.00 62.82 88 SER A C 1
ATOM 741 O O . SER A 1 91 ? 67.801 20.370 4.938 1.00 62.69 88 SER A O 1
ATOM 744 N N . ALA A 1 92 ? 69.860 20.767 5.728 1.00 62.71 89 ALA A N 1
ATOM 745 C CA . ALA A 1 92 ? 69.903 22.151 5.283 1.00 63.92 89 ALA A CA 1
ATOM 746 C C . ALA A 1 92 ? 69.658 22.279 3.765 1.00 64.48 89 ALA A C 1
ATOM 747 O O . ALA A 1 92 ? 68.887 23.143 3.344 1.00 65.00 89 ALA A O 1
ATOM 749 N N . GLU A 1 93 ? 70.307 21.430 2.955 1.00 64.47 90 GLU A N 1
ATOM 750 C CA . GLU A 1 93 ? 70.179 21.534 1.505 1.00 65.13 90 GLU A CA 1
ATOM 751 C C . GLU A 1 93 ? 68.781 21.213 0.976 1.00 63.84 90 GLU A C 1
ATOM 752 O O . GLU A 1 93 ? 68.325 21.865 0.048 1.00 63.65 90 GLU A O 1
ATOM 758 N N . LYS A 1 94 ? 68.101 20.241 1.584 1.00 62.79 91 LYS A N 1
ATOM 759 C CA . LYS A 1 94 ? 66.734 19.927 1.191 1.00 62.50 91 LYS A CA 1
ATOM 760 C C . LYS A 1 94 ? 65.777 21.040 1.591 1.00 62.58 91 LYS A C 1
ATOM 761 O O . LYS A 1 94 ? 64.840 21.332 0.858 1.00 62.00 91 LYS A O 1
ATOM 767 N N . PHE A 1 95 ? 66.033 21.700 2.723 1.00 62.61 92 PHE A N 1
ATOM 768 C CA . PHE A 1 95 ? 65.225 22.876 3.069 1.00 62.63 92 PHE A CA 1
ATOM 769 C C . PHE A 1 95 ? 65.470 24.053 2.122 1.00 62.62 92 PHE A C 1
ATOM 770 O O . PHE A 1 95 ? 64.527 24.736 1.727 1.00 62.14 92 PHE A O 1
ATOM 778 N N . ASP A 1 96 ? 66.733 24.274 1.760 1.00 62.47 93 ASP A N 1
ATOM 779 C CA . ASP A 1 96 ? 67.070 25.254 0.740 1.00 63.46 93 ASP A CA 1
ATOM 780 C C . ASP A 1 96 ? 66.338 24.986 -0.577 1.00 62.91 93 ASP A C 1
ATOM 781 O O . ASP A 1 96 ? 65.796 25.912 -1.177 1.00 62.59 93 ASP A O 1
ATOM 786 N N . TYR A 1 97 ? 66.319 23.719 -1.000 1.00 62.33 94 TYR A N 1
ATOM 787 C CA . TYR A 1 97 ? 65.679 23.322 -2.238 1.00 62.31 94 TYR A CA 1
ATOM 788 C C . TYR A 1 97 ? 64.174 23.566 -2.183 1.00 62.69 94 TYR A C 1
ATOM 789 O O . TYR A 1 97 ? 63.581 24.055 -3.131 1.00 63.13 94 TYR A O 1
ATOM 798 N N . ILE A 1 98 ? 63.573 23.215 -1.062 1.00 63.16 95 ILE A N 1
ATOM 799 C CA . ILE A 1 98 ? 62.154 23.412 -0.826 1.00 64.11 95 ILE A CA 1
ATOM 800 C C . ILE A 1 98 ? 61.877 24.909 -0.871 1.00 64.05 95 ILE A C 1
ATOM 801 O O . ILE A 1 98 ? 60.900 25.343 -1.437 1.00 64.04 95 ILE A O 1
ATOM 806 N N . ASP A 1 99 ? 62.767 25.697 -0.293 1.00 64.70 96 ASP A N 1
ATOM 807 C CA . ASP A 1 99 ? 62.588 27.130 -0.290 1.00 65.28 96 ASP A CA 1
ATOM 808 C C . ASP A 1 99 ? 62.554 27.715 -1.706 1.00 64.76 96 ASP A C 1
ATOM 809 O O . ASP A 1 99 ? 61.844 28.700 -1.954 1.00 64.71 96 ASP A O 1
ATOM 814 N N . SER A 1 100 ? 63.318 27.107 -2.621 1.00 63.78 97 SER A N 1
ATOM 815 C CA . SER A 1 100 ? 63.325 27.507 -4.025 1.00 62.85 97 SER A CA 1
ATOM 816 C C . SER A 1 100 ? 62.034 27.137 -4.744 1.00 62.85 97 SER A C 1
ATOM 817 O O . SER A 1 100 ? 61.717 27.709 -5.778 1.00 62.67 97 SER A O 1
ATOM 820 N N . LEU A 1 101 ? 61.289 26.181 -4.192 1.00 62.95 98 LEU A N 1
ATOM 821 C CA . LEU A 1 101 ? 60.089 25.700 -4.834 1.00 62.86 98 LEU A CA 1
ATOM 822 C C . LEU A 1 101 ? 58.886 26.588 -4.573 1.00 63.51 98 LEU A C 1
ATOM 823 O O . LEU A 1 101 ? 57.893 26.483 -5.269 1.00 62.72 98 LEU A O 1
ATOM 828 N N . ARG A 1 102 ? 58.970 27.469 -3.578 1.00 64.90 99 ARG A N 1
ATOM 829 C CA . ARG A 1 102 ? 57.760 28.147 -3.076 1.00 66.20 99 ARG A CA 1
ATOM 830 C C . ARG A 1 102 ? 57.053 29.070 -4.057 1.00 66.21 99 ARG A C 1
ATOM 831 O O . ARG A 1 102 ? 55.817 29.133 -4.060 1.00 67.37 99 ARG A O 1
ATOM 839 N N . PRO A 1 103 ? 57.801 29.808 -4.874 1.00 65.90 100 PRO A N 1
ATOM 840 C CA . PRO A 1 103 ? 57.026 30.633 -5.778 1.00 65.38 100 PRO A CA 1
ATOM 841 C C . PRO A 1 103 ? 56.278 29.853 -6.868 1.00 64.91 100 PRO A C 1
ATOM 842 O O . PRO A 1 103 ? 55.334 30.384 -7.439 1.00 65.07 100 PRO A O 1
ATOM 846 N N . ASP A 1 104 ? 56.688 28.622 -7.160 1.00 63.95 101 ASP A N 1
ATOM 847 C CA . ASP A 1 104 ? 56.123 27.889 -8.296 1.00 63.15 101 ASP A CA 1
ATOM 848 C C . ASP A 1 104 ? 55.099 26.831 -7.892 1.00 62.10 101 ASP A C 1
ATOM 849 O O . ASP A 1 104 ? 54.381 26.314 -8.723 1.00 61.88 101 ASP A O 1
ATOM 854 N N . TYR A 1 105 ? 55.061 26.497 -6.615 1.00 61.36 102 TYR A N 1
ATOM 855 C CA . TYR A 1 105 ? 54.255 25.388 -6.116 1.00 60.75 102 TYR A CA 1
ATOM 856 C C . TYR A 1 105 ? 53.676 25.780 -4.786 1.00 60.46 102 TYR A C 1
ATOM 857 O O . TYR A 1 105 ? 54.245 26.622 -4.056 1.00 60.18 102 TYR A O 1
ATOM 866 N N . ARG A 1 106 ? 52.557 25.142 -4.475 1.00 59.68 103 ARG A N 1
ATOM 867 C CA . ARG A 1 106 ? 52.046 25.120 -3.139 1.00 59.61 103 ARG A CA 1
ATOM 868 C C . ARG A 1 106 ? 52.695 23.938 -2.406 1.00 59.26 103 ARG A C 1
ATOM 869 O O . ARG A 1 106 ? 52.713 22.817 -2.921 1.00 59.05 103 ARG A O 1
ATOM 877 N N . LEU A 1 107 ? 53.247 24.207 -1.224 1.00 58.83 104 LEU A N 1
ATOM 878 C CA . LEU A 1 107 ? 54.066 23.262 -0.492 1.00 58.98 104 LEU A CA 1
ATOM 879 C C . LEU A 1 107 ? 53.440 22.969 0.843 1.00 59.65 104 LEU A C 1
ATOM 880 O O . LEU A 1 107 ? 53.003 23.874 1.547 1.00 59.95 104 LEU A O 1
ATOM 885 N N . PHE A 1 108 ? 53.403 21.689 1.192 1.00 60.41 105 PHE A N 1
ATOM 886 C CA . PHE A 1 108 ? 52.766 21.229 2.412 1.00 60.34 105 PHE A CA 1
ATOM 887 C C . PHE A 1 108 ? 53.635 20.190 3.104 1.00 60.85 105 PHE A C 1
ATOM 888 O O . PHE A 1 108 ? 54.407 19.503 2.462 1.00 60.22 105 PHE A O 1
ATOM 896 N N . LEU A 1 109 ? 53.524 20.120 4.425 1.00 61.97 106 LEU A N 1
ATOM 897 C CA . LEU A 1 109 ? 54.114 19.036 5.190 1.00 62.73 106 LEU A CA 1
ATOM 898 C C . LEU A 1 109 ? 53.000 18.131 5.739 1.00 63.67 106 LEU A C 1
ATOM 899 O O . LEU A 1 109 ? 52.015 18.617 6.310 1.00 64.33 106 LEU A O 1
ATOM 904 N N . LEU A 1 110 ? 53.134 16.822 5.545 1.00 63.64 107 LEU A N 1
ATOM 905 C CA . LEU A 1 110 ? 52.213 15.898 6.196 1.00 63.85 107 LEU A CA 1
ATOM 906 C C . LEU A 1 110 ? 53.063 14.899 6.979 1.00 63.75 107 LEU A C 1
ATOM 907 O O . LEU A 1 110 ? 53.728 14.036 6.414 1.00 63.09 107 LEU A O 1
ATOM 912 N N . SER A 1 111 ? 52.977 15.008 8.300 1.00 63.75 108 SER A N 1
ATOM 913 C CA . SER A 1 111 ? 53.926 14.338 9.155 1.00 64.38 108 SER A CA 1
ATOM 914 C C . SER A 1 111 ? 53.291 13.678 10.370 1.00 63.53 108 SER A C 1
ATOM 915 O O . SER A 1 111 ? 52.486 14.297 11.058 1.00 63.94 108 SER A O 1
ATOM 918 N N . ASN A 1 112 ? 53.647 12.414 10.613 1.00 63.97 109 ASN A N 1
ATOM 919 C CA . ASN A 1 112 ? 53.425 11.805 11.934 1.00 64.43 109 ASN A CA 1
ATOM 920 C C . ASN A 1 112 ? 54.547 12.248 12.849 1.00 64.60 109 ASN A C 1
ATOM 921 O O . ASN A 1 112 ? 55.712 11.915 12.624 1.00 64.34 109 ASN A O 1
ATOM 926 N N . THR A 1 113 ? 54.187 12.971 13.902 1.00 64.64 110 THR A N 1
ATOM 927 C CA . THR A 1 113 ? 55.191 13.571 14.741 1.00 64.65 110 THR A CA 1
ATOM 928 C C . THR A 1 113 ? 54.624 13.820 16.136 1.00 64.05 110 THR A C 1
ATOM 929 O O . THR A 1 113 ? 53.432 13.641 16.384 1.00 63.26 110 THR A O 1
ATOM 933 N N . ASN A 1 114 ? 55.489 14.235 17.054 1.00 63.23 111 ASN A N 1
ATOM 934 C CA . ASN A 1 114 ? 55.081 14.366 18.421 1.00 62.22 111 ASN A CA 1
ATOM 935 C C . ASN A 1 114 ? 55.347 15.816 18.824 1.00 61.86 111 ASN A C 1
ATOM 936 O O . ASN A 1 114 ? 56.030 16.518 18.100 1.00 62.21 111 ASN A O 1
ATOM 941 N N . PRO A 1 115 ? 54.765 16.284 19.949 1.00 61.53 112 PRO A N 1
ATOM 942 C CA . PRO A 1 115 ? 54.996 17.655 20.455 1.00 61.33 112 PRO A CA 1
ATOM 943 C C . PRO A 1 115 ? 56.457 18.082 20.680 1.00 61.08 112 PRO A C 1
ATOM 944 O O . PRO A 1 115 ? 56.747 19.276 20.573 1.00 61.50 112 PRO A O 1
ATOM 948 N N . TYR A 1 116 ? 57.336 17.135 21.031 1.00 60.66 113 TYR A N 1
ATOM 949 C CA . TYR A 1 116 ? 58.751 17.415 21.296 1.00 60.18 113 TYR A CA 1
ATOM 950 C C . TYR A 1 116 ? 59.445 17.861 20.013 1.00 61.25 113 TYR A C 1
ATOM 951 O O . TYR A 1 116 ? 60.112 18.895 19.992 1.00 61.66 113 TYR A O 1
ATOM 960 N N . VAL A 1 117 ? 59.283 17.085 18.947 1.00 62.18 114 VAL A N 1
ATOM 961 C CA . VAL A 1 117 ? 59.911 17.418 17.676 1.00 63.54 114 VAL A CA 1
ATOM 962 C C . VAL A 1 117 ? 59.355 18.753 17.175 1.00 63.93 114 VAL A C 1
ATOM 963 O O . VAL A 1 117 ? 60.086 19.595 16.673 1.00 63.69 114 VAL A O 1
ATOM 967 N N . LEU A 1 118 ? 58.058 18.947 17.368 1.00 64.90 115 LEU A N 1
ATOM 968 C CA . LEU A 1 118 ? 57.413 20.193 17.010 1.00 65.55 115 LEU A CA 1
ATOM 969 C C . LEU A 1 118 ? 57.928 21.384 17.814 1.00 65.90 115 LEU A C 1
ATOM 970 O O . LEU A 1 118 ? 58.109 22.461 17.240 1.00 67.04 115 LEU A O 1
ATOM 975 N N . ASP A 1 119 ? 58.167 21.202 19.116 1.00 65.36 116 ASP A N 1
ATOM 976 C CA . ASP A 1 119 ? 58.824 22.226 19.902 1.00 65.43 116 ASP A CA 1
ATOM 977 C C . ASP A 1 119 ? 60.196 22.585 19.281 1.00 64.90 116 ASP A C 1
ATOM 978 O O . ASP A 1 119 ? 60.545 23.770 19.177 1.00 64.87 116 ASP A O 1
ATOM 983 N N . LEU A 1 120 ? 60.962 21.583 18.855 1.00 64.21 117 LEU A N 1
ATOM 984 C CA . LEU A 1 120 ? 62.262 21.845 18.231 1.00 64.20 117 L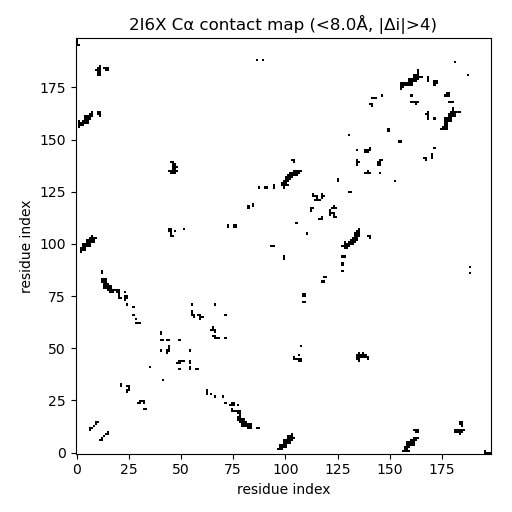EU A CA 1
ATOM 985 C C . LEU A 1 120 ? 62.102 22.574 16.895 1.00 64.53 117 LEU A C 1
ATOM 986 O O . LEU A 1 120 ? 62.770 23.579 16.627 1.00 64.21 117 LEU A O 1
ATOM 991 N N . ALA A 1 121 ? 61.208 22.046 16.073 1.00 64.96 118 ALA A N 1
ATOM 992 C CA . ALA A 1 121 ? 60.947 22.560 14.732 1.00 66.06 118 ALA A CA 1
ATOM 993 C C . ALA A 1 121 ? 60.428 23.995 14.693 1.00 66.64 118 ALA A C 1
ATOM 994 O O . ALA A 1 121 ? 60.634 24.687 13.710 1.00 66.55 118 ALA A O 1
ATOM 1012 N N . SER A 1 123 ? 61.312 26.321 16.896 1.00 67.69 120 SER A N 1
ATOM 1013 C CA . SER A 1 123 ? 62.281 27.176 17.556 1.00 66.83 120 SER A CA 1
ATOM 1014 C C . SER A 1 123 ? 63.293 27.753 16.552 1.00 66.80 120 SER A C 1
ATOM 1015 O O . SER A 1 123 ? 63.345 27.317 15.401 1.00 66.51 120 SER A O 1
ATOM 1018 N N . PRO A 1 124 ? 64.058 28.779 16.966 1.00 66.40 121 PRO A N 1
ATOM 1019 C CA . PRO A 1 124 ? 65.149 29.254 16.104 1.00 66.55 121 PRO A CA 1
ATOM 1020 C C . PRO A 1 124 ? 66.426 28.376 16.130 1.00 66.41 121 PRO A C 1
ATOM 1021 O O . PRO A 1 124 ? 67.474 28.780 15.619 1.00 66.34 121 PRO A O 1
ATOM 1025 N N . ARG A 1 125 ? 66.316 27.172 16.679 1.00 66.33 122 ARG A N 1
ATOM 1026 C CA . ARG A 1 125 ? 67.441 26.239 16.763 1.00 66.05 122 ARG A CA 1
ATOM 1027 C C . ARG A 1 125 ? 67.262 25.061 15.808 1.00 65.40 122 ARG A C 1
ATOM 1028 O O . ARG A 1 125 ? 68.069 24.124 15.802 1.00 65.73 122 ARG A O 1
ATOM 1036 N N . PHE A 1 126 ? 66.202 25.095 15.016 1.00 64.19 123 PHE A N 1
ATOM 1037 C CA . PHE A 1 126 ? 65.928 23.983 14.131 1.00 63.54 123 PHE A CA 1
ATOM 1038 C C . PHE A 1 126 ? 66.938 23.929 12.975 1.00 63.60 123 PHE A C 1
ATOM 1039 O O . PHE A 1 126 ? 67.454 22.869 12.675 1.00 63.63 123 PHE A O 1
ATOM 1047 N N . LEU A 1 127 ? 67.246 25.087 12.386 1.00 63.67 124 LEU A N 1
ATOM 1048 C CA . LEU A 1 127 ? 68.122 25.203 11.211 1.00 63.69 124 LEU A CA 1
ATOM 1049 C C . LEU A 1 127 ? 69.139 26.311 11.383 1.00 63.86 124 LEU A C 1
ATOM 1050 O O . LEU A 1 127 ? 68.860 27.316 12.060 1.00 64.17 124 LEU A O 1
ATOM 1055 N N . PRO A 1 128 ? 70.319 26.164 10.744 1.00 63.89 125 PRO A N 1
ATOM 1056 C CA . PRO A 1 128 ? 71.346 27.181 10.922 1.00 64.37 125 PRO A CA 1
ATOM 1057 C C . PRO A 1 128 ? 70.815 28.559 10.582 1.00 64.82 125 PRO A C 1
ATOM 1058 O O . PRO A 1 128 ? 71.277 29.553 11.139 1.00 65.17 125 PRO A O 1
ATOM 1062 N N . SER A 1 129 ? 69.824 28.605 9.697 1.00 65.21 126 SER A N 1
ATOM 1063 C CA . SER A 1 129 ? 69.283 29.864 9.233 1.00 65.92 126 SER A CA 1
ATOM 1064 C C . SER A 1 129 ? 68.386 30.531 10.268 1.00 65.82 126 SER A C 1
ATOM 1065 O O . SER A 1 129 ? 68.103 31.713 10.151 1.00 65.64 126 SER A O 1
ATOM 1068 N N . GLY A 1 130 ? 67.946 29.771 11.274 1.00 66.02 127 GLY A N 1
ATOM 1069 C CA . GLY A 1 130 ? 66.974 30.252 12.260 1.00 66.17 127 GLY A CA 1
ATOM 1070 C C . GLY A 1 130 ? 65.548 30.257 11.721 1.00 66.70 127 GLY A C 1
ATOM 1071 O O . GLY A 1 130 ? 64.654 30.912 12.270 1.00 67.10 127 GLY A O 1
ATOM 1072 N N . ARG A 1 131 ? 65.320 29.528 10.639 1.00 66.59 128 ARG A N 1
ATOM 1073 C CA . ARG A 1 131 ? 64.003 29.504 10.045 1.00 66.52 128 ARG A CA 1
ATOM 1074 C C . ARG A 1 131 ? 63.166 28.397 10.649 1.00 67.15 128 ARG A C 1
ATOM 1075 O O . ARG A 1 131 ? 63.670 27.297 10.913 1.00 67.84 128 ARG A O 1
ATOM 1083 N N . THR A 1 132 ? 61.900 28.704 10.915 1.00 67.14 129 THR A N 1
ATOM 1084 C CA . THR A 1 132 ? 61.018 27.738 11.537 1.00 67.39 129 THR A CA 1
ATOM 1085 C C . THR A 1 132 ? 60.499 26.817 10.454 1.00 67.09 129 THR A C 1
ATOM 1086 O O . THR A 1 132 ? 60.480 27.177 9.271 1.00 67.12 129 THR A O 1
ATOM 1090 N N . LEU A 1 133 ? 60.090 25.622 10.868 1.00 66.44 130 LEU A N 1
ATOM 1091 C CA . LEU A 1 133 ? 59.545 24.631 9.978 1.00 65.81 130 LEU A CA 1
ATOM 1092 C C . LEU A 1 133 ? 58.324 25.170 9.239 1.00 66.13 130 LEU A C 1
ATOM 1093 O O . LEU A 1 133 ? 58.164 24.944 8.027 1.00 66.12 130 LEU A O 1
ATOM 1098 N N . ASP A 1 134 ? 57.481 25.896 9.966 1.00 66.02 131 ASP A N 1
ATOM 1099 C CA A ASP A 1 134 ? 56.246 26.422 9.419 0.50 66.60 131 ASP A CA 1
ATOM 1100 C CA B ASP A 1 134 ? 56.243 26.419 9.399 0.50 66.42 131 ASP A CA 1
ATOM 1101 C C . ASP A 1 134 ? 56.528 27.395 8.256 1.00 66.60 131 ASP A C 1
ATOM 1102 O O . ASP A 1 134 ? 55.736 27.520 7.321 1.00 67.31 131 ASP A O 1
ATOM 1111 N N . SER A 1 135 ? 57.671 28.060 8.302 1.00 66.24 132 SER A N 1
ATOM 1112 C CA . SER A 1 135 ? 58.018 29.035 7.269 1.00 66.20 132 SER A CA 1
ATOM 1113 C C . SER A 1 135 ? 58.338 28.478 5.860 1.00 66.08 132 SER A C 1
ATOM 1114 O O . SER A 1 135 ? 58.493 29.250 4.930 1.00 66.24 132 SER A O 1
ATOM 1117 N N . PHE A 1 136 ? 58.466 27.163 5.696 1.00 65.96 133 PHE A N 1
ATOM 1118 C CA . PHE A 1 136 ? 58.746 26.592 4.359 1.00 64.75 133 PHE A CA 1
ATOM 1119 C C . PHE A 1 136 ? 57.473 26.120 3.656 1.00 64.75 133 PHE A C 1
ATOM 1120 O O . PHE A 1 136 ? 57.493 25.831 2.462 1.00 66.09 133 PHE A O 1
ATOM 1128 N N . PHE A 1 137 ? 56.369 26.032 4.382 1.00 63.43 134 PHE A N 1
ATOM 1129 C CA . PHE A 1 137 ? 55.173 25.437 3.807 1.00 62.58 134 PHE A CA 1
ATOM 1130 C C . PHE A 1 137 ? 54.024 26.409 3.813 1.00 63.15 134 PHE A C 1
ATOM 1131 O O . PHE A 1 137 ? 53.987 27.347 4.624 1.00 62.48 134 PHE A O 1
ATOM 1139 N N . ASP A 1 138 ? 53.099 26.207 2.885 1.00 63.76 135 ASP A N 1
ATOM 1140 C CA . ASP A 1 138 ? 51.867 26.956 2.937 1.00 64.86 135 ASP A CA 1
ATOM 1141 C C . ASP A 1 138 ? 51.113 26.529 4.182 1.00 64.90 135 ASP A C 1
ATOM 1142 O O . ASP A 1 138 ? 50.553 27.368 4.891 1.00 65.60 135 ASP A O 1
ATOM 1147 N N . LYS A 1 139 ? 51.170 25.237 4.480 1.00 64.91 136 LYS A N 1
ATOM 1148 C CA . LYS A 1 139 ? 50.660 24.702 5.739 1.00 65.12 136 LYS A CA 1
ATOM 1149 C C . LYS A 1 139 ? 51.319 23.389 6.187 1.00 64.44 136 LYS A C 1
ATOM 1150 O O . LYS A 1 139 ? 51.678 22.540 5.373 1.00 63.66 136 LYS A O 1
ATOM 1156 N N . VAL A 1 140 ? 51.445 23.263 7.507 1.00 64.52 137 VAL A N 1
ATOM 1157 C CA . VAL A 1 140 ? 51.917 22.072 8.192 1.00 64.08 137 VAL A CA 1
ATOM 1158 C C . VAL A 1 140 ? 50.744 21.253 8.754 1.00 63.66 137 VAL A C 1
ATOM 1159 O O . VAL A 1 140 ? 49.908 21.750 9.525 1.00 63.98 137 VAL A O 1
ATOM 1163 N N . TYR A 1 141 ? 50.692 19.998 8.322 1.00 63.12 138 TYR A N 1
ATOM 1164 C CA . TYR A 1 141 ? 49.742 19.034 8.803 1.00 62.77 138 TYR A CA 1
ATOM 1165 C C . TYR A 1 141 ? 50.463 18.014 9.690 1.00 62.95 138 TYR A C 1
ATOM 1166 O O . TYR A 1 141 ? 51.184 17.111 9.205 1.00 63.13 138 TYR A O 1
ATOM 1175 N N . ALA A 1 142 ? 50.254 18.164 10.997 1.00 63.14 139 ALA A N 1
ATOM 1176 C CA . ALA A 1 142 ? 50.960 17.355 11.999 1.00 63.63 139 ALA A CA 1
ATOM 1177 C C . ALA A 1 142 ? 49.995 16.467 12.751 1.00 63.16 139 ALA A C 1
ATOM 1178 O O . ALA A 1 142 ? 49.070 16.966 13.382 1.00 63.39 139 ALA A O 1
ATOM 1180 N N . SER A 1 143 ? 50.239 15.159 12.703 1.00 63.34 140 SER A N 1
ATOM 1181 C CA . SER A 1 143 ? 49.377 14.168 13.338 1.00 63.83 140 SER A CA 1
ATOM 1182 C C . SER A 1 143 ? 48.874 14.560 14.735 1.00 64.38 140 SER A C 1
ATOM 1183 O O . SER A 1 143 ? 47.669 14.545 14.991 1.00 64.74 140 SER A O 1
ATOM 1186 N N . CYS A 1 144 ? 49.783 14.943 15.624 1.00 64.52 141 CYS A N 1
ATOM 1187 C CA . CYS A 1 144 ? 49.407 15.280 17.007 1.00 64.74 141 CYS A CA 1
ATOM 1188 C C . CYS A 1 144 ? 48.585 16.562 17.125 1.00 65.10 141 CYS A C 1
ATOM 1189 O O . CYS A 1 144 ? 47.891 16.755 18.122 1.00 64.15 141 CYS A O 1
ATOM 1192 N N . GLN A 1 145 ? 48.653 17.436 16.124 1.00 65.34 142 GLN A N 1
ATOM 1193 C CA . GLN A 1 145 ? 47.789 18.620 16.149 1.00 66.48 142 GLN A CA 1
ATOM 1194 C C . GLN A 1 145 ? 46.381 18.291 15.637 1.00 67.00 142 GLN A C 1
ATOM 1195 O O . GLN A 1 145 ? 45.445 19.018 15.892 1.00 66.77 142 GLN A O 1
ATOM 1209 N N . GLY A 1 147 ? 44.748 15.117 15.765 1.00 65.94 144 GLY A N 1
ATOM 1210 C CA . GLY A 1 147 ? 44.118 13.937 16.314 1.00 65.04 144 GLY A CA 1
ATOM 1211 C C . GLY A 1 147 ? 43.961 12.818 15.283 1.00 65.28 144 GLY A C 1
ATOM 1212 O O . GLY A 1 147 ? 43.044 12.013 15.401 1.00 64.98 144 GLY A O 1
ATOM 1213 N N . LYS A 1 148 ? 44.833 12.768 14.268 1.00 64.44 145 LYS A N 1
ATOM 1214 C CA . LYS A 1 148 ? 44.770 11.711 13.250 1.00 64.51 145 LYS A CA 1
ATOM 1215 C C . LYS A 1 148 ? 46.199 11.363 12.840 1.00 65.05 145 LYS A C 1
ATOM 1216 O O . LYS A 1 148 ? 47.134 12.112 13.141 1.00 65.61 145 LYS A O 1
ATOM 1222 N N . TYR A 1 149 ? 46.377 10.240 12.152 1.00 64.40 146 TYR A N 1
ATOM 1223 C CA . TYR A 1 149 ? 47.724 9.768 11.846 1.00 64.69 146 TYR A CA 1
ATOM 1224 C C . TYR A 1 149 ? 47.703 8.970 10.588 1.00 64.07 146 TYR A C 1
ATOM 1225 O O . TYR A 1 149 ? 46.759 8.262 10.315 1.00 64.85 146 TYR A O 1
ATOM 1234 N N . LYS A 1 150 ? 48.765 9.097 9.820 1.00 64.74 147 LYS A N 1
ATOM 1235 C CA . LYS A 1 150 ? 49.016 8.217 8.694 1.00 64.61 147 LYS A CA 1
ATOM 1236 C C . LYS A 1 150 ? 49.269 6.815 9.253 1.00 64.38 147 LYS A C 1
ATOM 1237 O O . LYS A 1 150 ? 49.827 6.683 10.332 1.00 64.39 147 LYS A O 1
ATOM 1243 N N . PRO A 1 151 ? 48.899 5.776 8.498 1.00 64.26 148 PRO A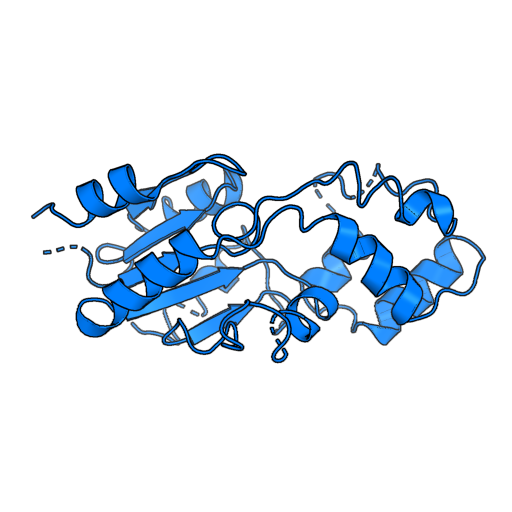 N 1
ATOM 1244 C CA . PRO A 1 151 ? 48.382 5.842 7.121 1.00 64.71 148 PRO A CA 1
ATOM 1245 C C . PRO A 1 151 ? 46.859 5.906 6.935 1.00 64.23 148 PRO A C 1
ATOM 1246 O O . PRO A 1 151 ? 46.366 5.577 5.869 1.00 63.75 148 PRO A O 1
ATOM 1250 N N . ASN A 1 152 ? 46.112 6.324 7.946 1.00 64.66 149 ASN A N 1
ATOM 1251 C CA . ASN A 1 152 ? 44.663 6.421 7.790 1.00 64.16 149 ASN A CA 1
ATOM 1252 C C . ASN A 1 152 ? 44.345 7.473 6.750 1.00 63.87 149 ASN A C 1
ATOM 1253 O O . ASN A 1 152 ? 45.064 8.477 6.633 1.00 63.13 149 ASN A O 1
ATOM 1258 N N . GLU A 1 153 ? 43.272 7.232 6.005 1.00 63.44 150 GLU A N 1
ATOM 1259 C CA . GLU A 1 153 ? 42.765 8.176 5.009 1.00 64.20 150 GLU A CA 1
ATOM 1260 C C . GLU A 1 153 ? 42.249 9.469 5.628 1.00 63.63 150 GLU A C 1
ATOM 1261 O O . GLU A 1 153 ? 42.391 10.527 5.023 1.00 64.04 150 GLU A O 1
ATOM 1267 N N . ASP A 1 154 ? 41.689 9.409 6.836 1.00 63.80 151 ASP A N 1
ATOM 1268 C CA . ASP A 1 154 ? 41.154 10.632 7.436 1.00 63.66 151 ASP A CA 1
ATOM 1269 C C . ASP A 1 154 ? 42.145 11.799 7.461 1.00 63.23 151 ASP A C 1
ATOM 1270 O O . ASP A 1 154 ? 41.758 12.927 7.183 1.00 63.52 151 ASP A O 1
ATOM 1275 N N . ILE A 1 155 ? 43.419 11.530 7.721 1.00 62.7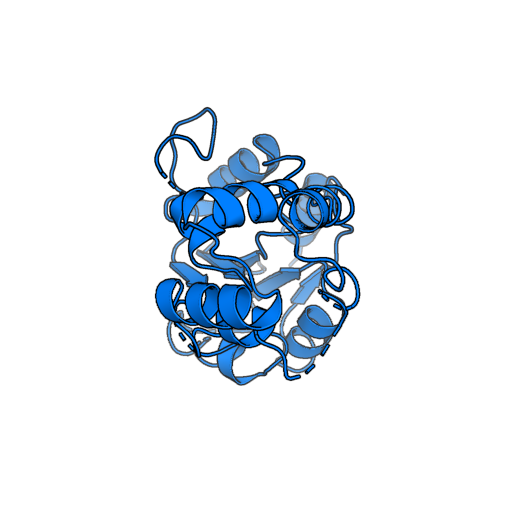7 152 ILE A N 1
ATOM 1276 C CA . ILE A 1 155 ? 44.391 12.624 7.807 1.00 61.82 152 ILE A CA 1
ATOM 1277 C C . ILE A 1 155 ? 44.663 13.222 6.400 1.00 62.09 152 ILE A C 1
ATOM 1278 O O . ILE A 1 155 ? 44.737 14.442 6.247 1.00 62.31 152 ILE A O 1
ATOM 1283 N N . PHE A 1 156 ? 44.776 12.370 5.385 1.00 61.55 153 PHE A N 1
ATOM 1284 C CA . PHE A 1 156 ? 44.805 12.832 3.993 1.00 61.39 153 PHE A CA 1
ATOM 1285 C C . PHE A 1 156 ? 43.579 13.666 3.608 1.00 61.96 153 PHE A C 1
ATOM 1286 O O . PHE A 1 156 ? 43.713 14.702 2.921 1.00 61.76 153 PHE A O 1
ATOM 1294 N N . LEU A 1 157 ? 42.397 13.218 4.039 1.00 61.88 154 LEU A N 1
ATOM 1295 C CA . LEU A 1 157 ? 41.169 13.886 3.657 1.00 63.03 154 LEU A CA 1
ATOM 1296 C C . LEU A 1 157 ? 41.003 15.272 4.320 1.00 62.94 154 LEU A C 1
ATOM 1297 O O . LEU A 1 157 ? 40.542 16.217 3.674 1.00 62.18 154 LEU A O 1
ATOM 1302 N N . GLU A 1 158 ? 41.388 15.387 5.593 1.00 63.03 155 GLU A N 1
ATOM 1303 C CA . GLU A 1 158 ? 41.398 16.674 6.268 1.00 64.04 155 GLU A CA 1
ATOM 1304 C C . GLU A 1 158 ? 42.305 17.660 5.505 1.00 64.08 155 GLU A C 1
ATOM 1305 O O . GLU A 1 158 ? 41.881 18.782 5.197 1.00 63.65 155 GLU A O 1
ATOM 1319 N N . ILE A 1 160 ? 43.373 17.547 2.243 1.00 62.55 157 ILE A N 1
ATOM 1320 C CA . ILE A 1 160 ? 42.652 17.883 0.995 1.00 60.53 157 ILE A CA 1
ATOM 1321 C C . ILE A 1 160 ? 41.578 18.943 1.184 1.00 60.51 157 ILE A C 1
ATOM 1322 O O . ILE A 1 160 ? 41.585 19.956 0.476 1.00 60.70 157 ILE A O 1
ATOM 1327 N N . ALA A 1 161 ? 40.647 18.719 2.121 1.00 59.70 158 ALA A N 1
ATOM 1328 C CA . ALA A 1 161 ? 39.605 19.699 2.429 1.00 58.55 158 ALA A CA 1
ATOM 1329 C C . ALA A 1 161 ? 40.189 21.069 2.830 1.00 58.53 158 ALA A C 1
ATOM 1330 O O . ALA A 1 161 ? 39.748 22.109 2.332 1.00 57.67 158 ALA A O 1
ATOM 1332 N N . ASP A 1 162 ? 41.197 21.063 3.708 1.00 58.70 159 ASP A N 1
ATOM 1333 C CA . ASP A 1 162 ? 41.727 22.313 4.239 1.00 59.52 159 ASP A CA 1
ATOM 1334 C C . ASP A 1 162 ? 42.547 23.103 3.213 1.00 59.74 159 ASP A C 1
ATOM 1335 O O . ASP A 1 162 ? 42.447 24.331 3.157 1.00 59.40 159 ASP A O 1
ATOM 1340 N N . SER A 1 163 ? 43.333 22.398 2.401 1.00 59.85 160 SER A N 1
ATOM 1341 C CA . SER A 1 163 ? 44.225 23.035 1.423 1.00 61.15 160 SER A CA 1
ATOM 1342 C C . SER A 1 163 ? 43.585 23.271 0.066 1.00 61.58 160 SER A C 1
ATOM 1343 O O . SER A 1 163 ? 44.021 24.154 -0.678 1.00 62.30 160 SER A O 1
ATOM 1346 N N . GLY A 1 164 ? 42.596 22.451 -0.272 1.00 62.31 161 GLY A N 1
ATOM 1347 C CA . GLY A 1 164 ? 42.003 22.443 -1.609 1.00 63.39 161 GLY A CA 1
ATOM 1348 C C . GLY A 1 164 ? 42.861 21.818 -2.702 1.00 64.05 161 GLY A C 1
ATOM 1349 O O . GLY A 1 164 ? 42.626 22.044 -3.880 1.00 63.97 161 GLY A O 1
ATOM 1358 N N . LYS A 1 166 ? 44.051 19.144 -5.292 1.00 64.27 163 LYS A N 1
ATOM 1359 C CA . 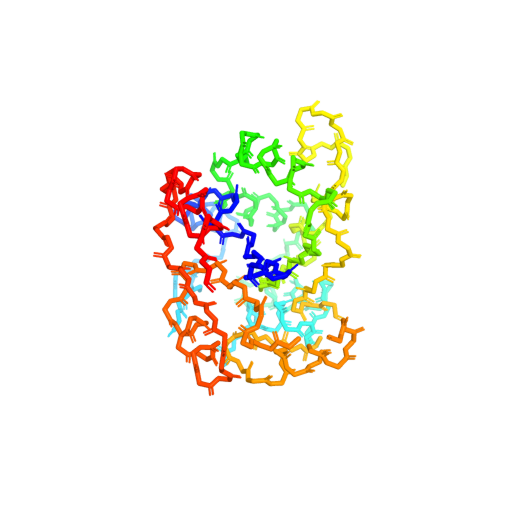LYS A 1 166 ? 43.624 17.980 -6.072 1.00 62.83 163 LYS A CA 1
ATOM 1360 C C . LYS A 1 166 ? 44.730 16.916 -6.006 1.00 61.81 163 LYS A C 1
ATOM 1361 O O . LYS A 1 166 ? 45.897 17.206 -6.324 1.00 61.99 163 LYS A O 1
ATOM 1367 N N . PRO A 1 167 ? 44.391 15.700 -5.539 1.00 60.73 164 PRO A N 1
ATOM 1368 C CA . PRO A 1 167 ? 45.400 14.617 -5.479 1.00 59.60 164 PRO A CA 1
ATOM 1369 C C . PRO A 1 167 ? 46.143 14.368 -6.799 1.00 59.94 164 PRO A C 1
ATOM 1370 O O . PRO A 1 167 ? 47.354 14.142 -6.797 1.00 58.99 164 PRO A O 1
ATOM 1374 N N . GLU A 1 168 ? 45.443 14.429 -7.933 1.00 61.01 165 GLU A N 1
ATOM 1375 C CA . GLU A 1 168 ? 46.125 14.179 -9.190 1.00 61.57 165 GLU A CA 1
ATOM 1376 C C . GLU A 1 168 ? 47.043 15.325 -9.620 1.00 61.17 165 GLU A C 1
ATOM 1377 O O . GLU A 1 168 ? 47.755 15.217 -10.612 1.00 61.17 165 GLU A O 1
ATOM 1383 N N . GLU A 1 169 ? 47.037 16.416 -8.871 1.00 60.66 166 GLU A N 1
ATOM 1384 C CA . GLU A 1 169 ? 47.941 17.520 -9.157 1.00 59.86 166 GLU A CA 1
ATOM 1385 C C . GLU A 1 169 ? 49.006 17.639 -8.076 1.00 59.47 166 GLU A C 1
ATOM 1386 O O . GLU A 1 169 ? 49.751 18.610 -8.030 1.00 59.05 166 GLU A O 1
ATOM 1392 N N . THR A 1 170 ? 49.072 16.644 -7.207 1.00 59.18 167 THR A N 1
ATOM 1393 C CA . THR A 1 170 ? 49.916 16.725 -6.025 1.00 59.27 167 THR A CA 1
ATOM 1394 C C . THR A 1 170 ? 50.961 15.621 -6.013 1.00 59.87 167 THR A C 1
ATOM 1395 O O . THR A 1 170 ? 50.637 14.468 -6.270 1.00 60.06 167 THR A O 1
ATOM 1399 N N . LEU A 1 171 ? 52.211 15.983 -5.712 1.00 60.33 168 LEU A N 1
ATOM 1400 C CA . LEU A 1 171 ? 53.275 14.997 -5.515 1.00 60.82 168 LEU A CA 1
ATOM 1401 C C . LEU A 1 171 ? 53.507 14.771 -4.021 1.00 60.99 168 LEU A C 1
ATOM 1402 O O . LEU A 1 171 ? 53.741 15.723 -3.292 1.00 61.08 168 LEU A O 1
ATOM 1407 N N . PHE A 1 172 ? 53.405 13.520 -3.566 1.00 61.93 169 PHE A N 1
ATOM 1408 C CA . PHE A 1 172 ? 53.524 13.159 -2.129 1.00 62.27 169 PHE A CA 1
ATOM 1409 C C . PHE A 1 172 ? 54.825 12.417 -1.895 1.00 62.49 169 PHE A C 1
ATOM 1410 O O . PHE A 1 172 ? 55.074 11.380 -2.521 1.00 62.89 169 PHE A O 1
ATOM 1418 N N . ILE A 1 173 ? 55.693 12.971 -1.040 1.00 63.85 170 ILE A N 1
ATOM 1419 C CA . ILE A 1 173 ? 57.055 12.428 -0.847 1.00 62.01 170 ILE A CA 1
ATOM 1420 C C . ILE A 1 173 ? 57.168 11.905 0.570 1.00 63.52 170 ILE A C 1
ATOM 1421 O O . ILE A 1 173 ? 57.202 12.681 1.542 1.00 64.32 170 ILE A O 1
ATOM 1426 N N . ASP A 1 174 ? 57.175 10.578 0.701 1.00 63.87 171 ASP A N 1
ATOM 1427 C CA . ASP A 1 174 ? 57.148 9.928 2.027 1.00 64.43 171 ASP A CA 1
ATOM 1428 C C . ASP A 1 174 ? 57.928 8.623 1.938 1.00 64.37 171 ASP A C 1
ATOM 1429 O O . ASP A 1 174 ? 57.802 7.915 0.964 1.00 65.04 171 ASP A O 1
ATOM 1434 N N . ASP A 1 175 ? 58.721 8.326 2.962 1.00 64.05 172 ASP A N 1
ATOM 1435 C CA . ASP A 1 175 ? 59.577 7.148 3.008 1.00 64.91 172 ASP A CA 1
ATOM 1436 C C . ASP A 1 175 ? 58.832 5.963 3.598 1.00 63.93 172 ASP A C 1
ATOM 1437 O O . ASP A 1 175 ? 59.362 4.851 3.640 1.00 64.01 172 ASP A O 1
ATOM 1442 N N . GLY A 1 176 ? 57.619 6.222 4.079 1.00 63.19 173 GLY A N 1
ATOM 1443 C CA . GLY A 1 176 ? 56.748 5.204 4.654 1.00 61.60 173 GLY A CA 1
ATOM 1444 C C . GLY A 1 176 ? 55.919 4.492 3.617 1.00 61.14 173 GLY A C 1
ATOM 1445 O O . GLY A 1 176 ? 54.964 5.070 3.067 1.00 62.36 173 GLY A O 1
ATOM 1446 N N . PRO A 1 177 ? 56.250 3.216 3.353 1.00 60.66 174 PRO A N 1
ATOM 1447 C CA . PRO A 1 177 ? 55.495 2.408 2.399 1.00 59.90 174 PRO A CA 1
ATOM 1448 C C . PRO A 1 177 ? 53.975 2.452 2.590 1.00 61.00 174 PRO A C 1
ATOM 1449 O O . PRO A 1 177 ? 53.251 2.583 1.603 1.00 60.79 174 PRO A O 1
ATOM 1453 N N . ALA A 1 178 ? 53.487 2.323 3.832 1.00 61.46 175 ALA A N 1
ATOM 1454 C CA . ALA A 1 178 ? 52.028 2.359 4.101 1.00 61.61 175 ALA A CA 1
ATOM 1455 C C . ALA A 1 178 ? 51.438 3.733 3.820 1.00 61.20 175 ALA A C 1
ATOM 1456 O O . ALA A 1 178 ? 50.344 3.843 3.338 1.00 62.97 175 ALA A O 1
ATOM 1458 N N . ASN A 1 179 ? 52.185 4.785 4.121 1.00 62.45 176 ASN A N 1
ATOM 1459 C CA . ASN A 1 179 ? 51.780 6.163 3.817 1.00 62.55 176 ASN A CA 1
ATOM 1460 C C . ASN A 1 179 ? 51.647 6.394 2.296 1.00 62.46 176 ASN A C 1
ATOM 1461 O O . ASN A 1 179 ? 50.636 6.939 1.830 1.00 62.89 176 ASN A O 1
ATOM 1466 N N . VAL A 1 180 ? 52.675 5.980 1.547 1.00 61.47 177 VAL A N 1
ATOM 1467 C CA . VAL A 1 180 ? 52.646 5.965 0.079 1.00 61.00 177 VAL A CA 1
ATOM 1468 C C . VAL A 1 180 ? 51.481 5.178 -0.516 1.00 61.15 177 VAL A C 1
ATOM 1469 O O . VAL A 1 180 ? 50.769 5.671 -1.410 1.00 62.00 177 VAL A O 1
ATOM 1473 N N . ALA A 1 181 ? 51.276 3.953 -0.041 1.00 61.38 178 ALA A N 1
ATOM 1474 C CA . ALA A 1 181 ? 50.125 3.141 -0.483 1.00 61.88 178 ALA A CA 1
ATOM 1475 C C . ALA A 1 181 ? 48.779 3.878 -0.294 1.00 62.05 178 ALA A C 1
ATOM 1476 O O . ALA A 1 181 ? 47.917 3.827 -1.159 1.00 62.62 178 ALA A O 1
ATOM 1478 N N . THR A 1 182 ? 48.610 4.581 0.821 1.00 62.41 179 THR A N 1
ATOM 1479 C CA . THR A 1 182 ? 47.367 5.330 1.045 1.00 62.31 179 THR A CA 1
ATOM 1480 C C . THR A 1 182 ? 47.251 6.516 0.096 1.00 61.97 179 THR A C 1
ATOM 1481 O O . THR A 1 182 ? 46.156 6.799 -0.402 1.00 61.56 179 THR A O 1
ATOM 1485 N N . ALA A 1 183 ? 48.361 7.210 -0.156 1.00 61.95 180 ALA A N 1
ATOM 1486 C CA . ALA A 1 183 ? 48.323 8.347 -1.097 1.00 62.42 180 ALA A CA 1
ATOM 1487 C C . ALA A 1 183 ? 48.037 7.903 -2.541 1.00 62.69 180 ALA A C 1
ATOM 1488 O O . ALA A 1 183 ? 47.279 8.575 -3.267 1.00 62.75 180 ALA A O 1
ATOM 1490 N N . GLU A 1 184 ? 48.606 6.765 -2.940 1.00 62.55 181 GLU A N 1
ATOM 1491 C CA . GLU A 1 184 ? 48.255 6.137 -4.231 1.00 62.62 181 GLU A CA 1
ATOM 1492 C C . GLU A 1 184 ? 46.765 5.848 -4.361 1.00 62.11 181 GLU A C 1
ATOM 1493 O O . GLU A 1 184 ? 46.164 6.143 -5.377 1.00 61.84 181 GLU A O 1
ATOM 1499 N N A ARG A 1 185 ? 46.196 5.277 -3.306 0.50 61.94 182 ARG A N 1
ATOM 1500 N N B ARG A 1 185 ? 46.181 5.251 -3.322 0.50 62.19 182 ARG A N 1
ATOM 1501 C CA A ARG A 1 185 ? 44.800 4.866 -3.243 0.50 61.57 182 ARG A CA 1
ATOM 1502 C CA B ARG A 1 185 ? 44.759 4.892 -3.313 0.50 62.05 182 ARG A CA 1
ATOM 1503 C C A ARG A 1 185 ? 43.886 6.094 -3.448 0.50 61.57 182 ARG A C 1
ATOM 1504 C C B ARG A 1 185 ? 43.887 6.131 -3.507 0.50 61.83 182 ARG A C 1
ATOM 1505 O O A ARG A 1 185 ? 42.861 6.021 -4.118 0.50 61.46 182 ARG A O 1
ATOM 1506 O O B ARG A 1 185 ? 42.881 6.101 -4.210 0.50 61.66 182 ARG A O 1
ATOM 1521 N N . LEU A 1 186 ? 44.303 7.225 -2.879 1.00 61.35 183 LEU A N 1
ATOM 1522 C CA . LEU A 1 186 ? 43.591 8.476 -2.966 1.00 61.30 183 LEU A CA 1
ATOM 1523 C C . LEU A 1 186 ? 43.839 9.291 -4.245 1.00 61.01 183 LEU A C 1
ATOM 1524 O O . LEU A 1 186 ? 43.213 10.341 -4.430 1.00 61.01 183 LEU A O 1
ATOM 1529 N N . GLY A 1 187 ? 44.764 8.838 -5.096 1.00 60.50 184 GLY A N 1
ATOM 1530 C CA . GLY A 1 187 ? 44.994 9.469 -6.386 1.00 60.00 184 GLY A CA 1
ATOM 1531 C C . GLY A 1 187 ? 46.202 10.395 -6.470 1.00 60.80 184 GLY A C 1
ATOM 1532 O O . GLY A 1 187 ? 46.394 11.044 -7.507 1.00 60.73 184 GLY A O 1
ATOM 1533 N N . PHE A 1 188 ? 47.021 10.452 -5.408 1.00 60.62 185 PHE A N 1
ATOM 1534 C CA . PHE A 1 188 ? 48.292 11.203 -5.437 1.00 61.56 185 PHE A CA 1
ATOM 1535 C C . PHE A 1 188 ? 49.357 10.592 -6.352 1.00 61.79 185 PHE A C 1
ATOM 1536 O O . PHE A 1 188 ? 49.391 9.377 -6.546 1.00 61.82 185 PHE A O 1
ATOM 1544 N N . HIS A 1 189 ? 50.196 11.464 -6.923 1.00 62.18 186 HIS A N 1
ATOM 1545 C CA . HIS A 1 189 ? 51.545 11.099 -7.378 1.00 62.91 186 HIS A CA 1
ATOM 1546 C C . HIS A 1 189 ? 52.391 10.888 -6.145 1.00 62.70 186 HIS A C 1
ATOM 1547 O O . HIS A 1 189 ? 52.274 11.647 -5.186 1.00 61.76 186 HIS A O 1
ATOM 1554 N 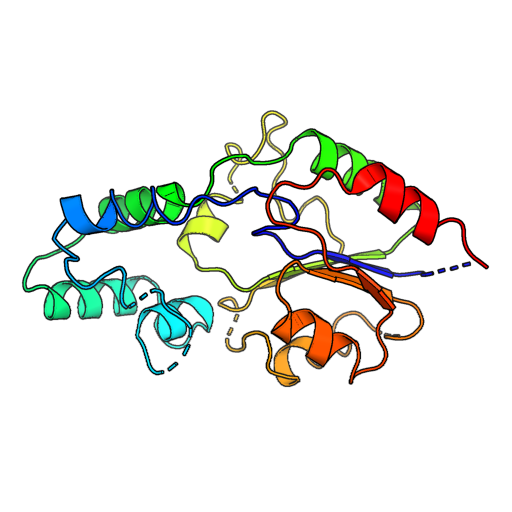N . THR A 1 190 ? 53.185 9.822 -6.144 1.00 62.86 187 THR A N 1
ATOM 1555 C CA . THR A 1 190 ? 54.001 9.532 -4.974 1.00 63.98 187 THR A CA 1
ATOM 1556 C C . THR A 1 190 ? 55.456 9.361 -5.358 1.00 64.80 187 THR A C 1
ATOM 1557 O O . THR A 1 190 ? 55.782 9.055 -6.515 1.00 63.90 187 THR A O 1
ATOM 1561 N N . TYR A 1 191 ? 56.324 9.610 -4.387 1.00 65.44 188 TYR A N 1
ATOM 1562 C CA . TYR A 1 191 ? 57.729 9.204 -4.482 1.00 66.81 188 TYR A CA 1
ATOM 1563 C C . TYR A 1 191 ? 58.174 8.712 -3.102 1.00 66.88 188 TYR A C 1
ATOM 1564 O O . TYR A 1 191 ? 57.853 9.336 -2.114 1.00 66.97 188 TYR A O 1
ATOM 1573 N N . CYS A 1 192 ? 58.859 7.569 -3.050 1.00 68.08 189 CYS A N 1
ATOM 1574 C CA . CYS A 1 192 ? 59.241 6.932 -1.782 1.00 68.17 189 CYS A CA 1
ATOM 1575 C C . CYS A 1 192 ? 60.760 6.914 -1.651 1.00 68.22 189 CYS A C 1
ATOM 1576 O O . CYS A 1 192 ? 61.421 5.980 -2.101 1.00 67.57 189 CYS A O 1
ATOM 1579 N N . PRO A 1 193 ? 61.318 7.961 -1.031 1.00 68.51 190 PRO A N 1
ATOM 1580 C CA . PRO A 1 193 ? 62.761 7.984 -0.830 1.00 68.98 190 PRO A CA 1
ATOM 1581 C C . PRO A 1 193 ? 63.140 7.057 0.316 1.00 69.84 190 PRO A C 1
ATOM 1582 O O . PRO A 1 193 ? 62.287 6.684 1.133 1.00 70.56 190 PRO A O 1
ATOM 1586 N N . ASP A 1 194 ? 64.398 6.663 0.357 1.00 70.80 191 ASP A N 1
ATOM 1587 C CA . ASP A 1 194 ? 64.972 6.094 1.571 1.00 72.14 191 ASP A CA 1
ATOM 1588 C C . ASP A 1 194 ? 65.262 7.170 2.630 1.00 72.07 191 ASP A C 1
ATOM 1589 O O . ASP A 1 194 ? 65.560 8.328 2.313 1.00 72.17 191 ASP A O 1
ATOM 1594 N N . ASN A 1 195 ? 65.170 6.761 3.889 1.00 72.24 192 ASN A N 1
ATOM 1595 C CA . ASN A 1 195 ? 65.736 7.514 4.979 1.00 71.99 192 ASN A CA 1
ATOM 1596 C C . ASN A 1 195 ? 67.224 7.822 4.661 1.00 72.36 192 ASN A C 1
ATOM 1597 O O . ASN A 1 195 ? 68.058 6.899 4.591 1.00 72.11 192 ASN A O 1
ATOM 1602 N N . GLY A 1 196 ? 67.525 9.109 4.434 1.00 72.16 193 GLY A N 1
ATOM 1603 C CA . GLY A 1 196 ? 68.878 9.574 4.140 1.00 72.01 193 GLY A CA 1
ATOM 1604 C C . GLY A 1 196 ? 69.263 9.727 2.666 1.00 72.42 193 GLY A C 1
ATOM 1605 O O . GLY A 1 196 ? 70.392 10.125 2.349 1.00 71.75 193 GLY A O 1
ATOM 1606 N N . GLU A 1 197 ? 68.340 9.428 1.754 1.00 72.07 194 GLU A N 1
ATOM 1607 C CA . GLU A 1 197 ? 68.621 9.558 0.320 1.00 72.07 194 GLU A CA 1
ATOM 1608 C C . GLU A 1 197 ? 68.654 11.039 -0.114 1.00 70.33 194 GLU A C 1
ATOM 1609 O O . GLU A 1 197 ? 67.808 11.820 0.327 1.00 70.59 194 GLU A O 1
ATOM 1615 N N . ASN A 1 198 ? 69.594 11.424 -0.980 1.00 68.24 195 ASN A N 1
ATOM 1616 C CA . ASN A 1 198 ? 69.486 12.732 -1.641 1.00 66.40 195 ASN A CA 1
ATOM 1617 C C . ASN A 1 198 ? 68.552 12.682 -2.822 1.00 65.21 195 ASN A C 1
ATOM 1618 O O . ASN A 1 198 ? 68.960 12.302 -3.925 1.00 65.45 195 ASN A O 1
ATOM 1623 N N . TRP A 1 199 ? 67.320 13.112 -2.604 1.00 63.74 196 TRP A N 1
ATOM 1624 C CA . TRP A 1 199 ? 66.287 12.974 -3.622 1.00 62.97 196 TRP A CA 1
ATOM 1625 C C . TRP A 1 199 ? 66.092 14.216 -4.476 1.00 62.93 196 TRP A C 1
ATOM 1626 O O . TRP A 1 199 ? 65.205 14.231 -5.316 1.00 63.10 196 TRP A O 1
ATOM 1637 N N . ILE A 1 200 ? 66.881 15.260 -4.230 1.00 62.66 197 ILE A N 1
ATOM 1638 C CA . ILE A 1 200 ? 66.729 16.506 -4.957 1.00 62.87 197 ILE A CA 1
ATOM 1639 C C . ILE A 1 200 ? 66.776 16.275 -6.464 1.00 63.42 197 ILE A C 1
ATOM 1640 O O . ILE A 1 200 ? 65.844 16.686 -7.148 1.00 63.24 197 ILE A O 1
ATOM 1645 N N . PRO A 1 201 ? 67.847 15.623 -6.993 1.00 63.98 198 PRO A N 1
ATOM 1646 C CA . PRO A 1 201 ? 67.841 15.392 -8.459 1.00 63.99 198 PRO A CA 1
ATOM 1647 C C . PRO A 1 201 ? 66.594 14.666 -9.013 1.00 64.36 198 PRO A C 1
ATOM 1648 O O . PRO A 1 201 ? 66.029 15.104 -10.021 1.00 63.96 198 PRO A O 1
ATOM 1652 N N . ALA A 1 202 ? 66.148 13.602 -8.340 1.00 64.87 199 ALA A N 1
ATOM 1653 C CA . ALA A 1 202 ? 64.984 12.818 -8.790 1.00 65.33 199 ALA A CA 1
ATOM 1654 C C . ALA A 1 202 ? 63.673 13.606 -8.744 1.00 65.64 199 ALA A C 1
ATOM 1655 O O . ALA A 1 202 ? 62.833 13.497 -9.646 1.00 65.78 199 ALA A O 1
ATOM 1657 N N . ILE A 1 203 ? 63.485 14.374 -7.674 1.00 65.54 200 ILE A N 1
ATOM 1658 C CA . ILE A 1 203 ? 62.300 15.224 -7.553 1.00 64.85 200 ILE A CA 1
ATOM 1659 C C . ILE A 1 203 ? 62.329 16.376 -8.602 1.00 65.07 200 ILE A C 1
ATOM 1660 O O . ILE A 1 203 ? 61.317 16.633 -9.261 1.00 65.11 200 ILE A O 1
ATOM 1665 N N . THR A 1 204 ? 63.487 17.026 -8.772 1.00 64.94 201 THR A N 1
ATOM 1666 C CA . THR A 1 204 ? 63.696 18.077 -9.789 1.00 64.51 201 THR A CA 1
ATOM 1667 C C . THR A 1 204 ? 63.280 17.567 -11.172 1.00 65.64 201 THR A C 1
ATOM 1668 O O . THR A 1 204 ? 62.795 18.339 -12.014 1.00 65.37 201 THR A O 1
ATOM 1672 N N . ARG A 1 205 ? 63.486 16.262 -11.382 1.00 66.46 202 ARG A N 1
ATOM 1673 C CA . ARG A 1 205 ? 63.100 15.547 -12.598 1.00 67.47 202 ARG A CA 1
ATOM 1674 C C . ARG A 1 205 ? 61.596 15.387 -12.697 1.00 67.69 202 ARG A C 1
ATOM 1675 O O . ARG A 1 205 ? 61.014 15.676 -13.738 1.00 67.82 202 ARG A O 1
ATOM 1683 N N . LEU A 1 206 ? 60.970 14.909 -11.623 1.00 67.91 203 LEU A N 1
ATOM 1684 C CA . LEU A 1 206 ? 59.530 14.690 -11.625 1.00 68.48 203 LEU A CA 1
ATOM 1685 C C . LEU A 1 206 ? 58.782 15.974 -11.943 1.00 68.60 203 LEU A C 1
ATOM 1686 O O . LEU A 1 206 ? 57.803 15.949 -12.685 1.00 69.46 203 LEU A O 1
ATOM 1691 N N . LEU A 1 207 ? 59.264 17.089 -11.398 1.00 68.26 204 LEU A N 1
ATOM 1692 C CA . LEU A 1 207 ? 58.597 18.380 -11.547 1.00 67.86 204 LEU A CA 1
ATOM 1693 C C . LEU A 1 207 ? 58.653 18.908 -12.979 1.00 68.01 204 LEU A C 1
ATOM 1694 O O . LEU A 1 207 ? 57.813 19.710 -13.378 1.00 68.49 204 LEU A O 1
ATOM 1699 N N . ARG A 1 208 ? 59.625 18.431 -13.748 1.00 68.19 205 ARG A N 1
ATOM 1700 C CA A ARG A 1 208 ? 59.791 18.780 -15.171 0.50 68.13 205 ARG A CA 1
ATOM 1701 C CA B ARG A 1 208 ? 59.744 18.852 -15.143 0.50 68.53 205 ARG A CA 1
ATOM 1702 C C . ARG A 1 208 ? 58.668 18.268 -16.075 1.00 68.67 205 ARG A C 1
ATOM 1703 O O . ARG A 1 208 ? 58.468 18.770 -17.185 1.00 68.78 205 ARG A O 1
ATOM 1718 N N . GLU A 1 209 ? 57.937 17.254 -15.608 1.00 69.54 206 GLU A N 1
ATOM 1719 C CA . GLU A 1 209 ? 56.977 16.559 -16.503 1.00 70.91 206 GLU A CA 1
ATOM 1720 C C . GLU A 1 209 ? 55.584 17.196 -16.761 1.00 70.32 206 GLU A C 1
ATOM 1721 O O . GLU A 1 209 ? 54.976 17.826 -15.888 1.00 69.66 206 GLU A O 1
ATOM 1727 N N . GLN A 1 210 ? 55.113 16.981 -17.988 1.00 70.44 207 GLN A N 1
ATOM 1728 C CA . GLN A 1 210 ? 53.918 17.626 -18.536 1.00 70.49 207 GLN A CA 1
ATOM 1729 C C . GLN A 1 210 ? 52.737 16.664 -18.650 1.00 70.13 207 GLN A C 1
ATOM 1730 O O . GLN A 1 210 ? 51.726 16.828 -17.968 1.00 69.72 207 GLN A O 1
#

Sequence (199 aa):
AIRNIVFDLGGVLIHHLNREEESIRRRFKAIGVADIEELDPKGLFLDLESGRKSEEEFRTELSRYIGKEELTYQQVYDALLGFLEEISAEKFDYIDSLRPDYRLFLLSNTNPYVLDLASPRFLPSGRTLDDSFFDKVYASCQGKYKPNEDIFLEIADSGKPEETLFIDDGPANVATAERRLGFHTYCPDNGENWIPAITRLLRREQ

B-factor: mean 64.9, std 5.18, range [42.37, 105.09]

CATH classification: 3.40.50.1000 (+1 more: 1.10.150.240)

Radius of gyration: 17.23 Å; Cα contacts (8 Å, |Δi|>4): 336; chains: 1; bounding box: 32×34×56 Å

Nearest PDB structures (foldseek):
  2i6x-assembly1_A  TM=1.005E+00  e=1.313E-38  Porphyromonas gingivalis W83
  4dfd-assembly2_B  TM=9.116E-01  e=6.009E-18  Bacteroides thetaiotaomicron
  4f71-assembly1_A  TM=9.093E-01  e=1.128E-17  Bacteroides thetaiotaomicron VPI-5482
  4dcc-assembly1_A  TM=9.011E-01  e=1.868E-17  Bacteroides thetaiotaomicron
  2b0c-assembly1_A  TM=7.742E-01  e=1.838E-11  Escherichia coli K-12

Secondary structure (DSSP, 8-state):
---EEEE-SBTTTEEE-HHHHHHHHHHTT-TT--------HHHHHHHSSS-HHHHHHHHHHHHTS---HHHHHHHHGGGEEEE-HHHHHHHHHHTTTSEEEEEE---HHHHHH--TTSSTT---GGGGSSEEEETT----TTSHHHHH--TTT--GGGEEEE-S-HHHHHHHHHTT-EEE---TT---HHHHHHHHT--

Organism: Porphyromonas gingivalis (strain ATCC BAA-308 / W83) (NCBI:txid242619)

Foldseek 3Di:
DLAAEEEECDLTQFFWDVVQLVVLCVVQQVPCVVCVPPPDLVLCQQQQVDAPVRSQVVSCVVRVHHDDPVSNLVSVCSTGPGRDPVVLVLLQVCPVRHAYEYAYRDGVSVQVCCQLNVDPVRDRPCVSHPYYQGNSVHHDPPDCVSVVVCVVPPAQCSYEYEEQDPRNQVSSVVRNHHYDHDGRPDPCSVVVVVVVPDD

Solvent-accessible surface area: 10120 Å² total

InterPro domains:
  IPR006439 HAD hydrolase, subfamily IA [PR00413] (2-13)
  IPR006439 HAD hydrolase, subfamily IA [PR00413] (134-150)
  IPR006439 HAD hydrolase, subfamily IA [PR00413] (152-172)
  IPR006439 HAD hydrolase, subfamily IA [TIGR01509] (129-188)
  IPR023198 Phosphoglycolate phosphatase-like, domain 2 [G3DSA:1.10.150.240] (15-86)
  IPR023214 HAD superfamily [G3DSA:3.40.50.1000] (1-194)
  IPR036412 HAD-like superfamily [SSF56784] (3-198)